Protein AF-A0A0D2MT48-F1 (afdb_monomer)

Nearest PDB structures (foldseek):
  4xzg-assembly1_A  TM=8.881E-01  e=8.110E-10  Homo sapiens
  5k5f-assembly1_A  TM=8.370E-01  e=7.921E-07  Homo sapiens
  2mzn-assembly1_A  TM=8.061E-01  e=7.921E-07  Homo sapiens
  3k2y-assembly1_A  TM=7.632E-01  e=2.225E-04  Lactiplantibacillus plantarum
  3rpf-assembly3_B  TM=3.392E-01  e=2.596E-01  Helicobacter pylori 26695

Secondary structure (DSSP, 8-state):
--PPEEEEEEEEEEB---TTT-TT-PPTT-EEEEEE-TT-SS-TT-EEEE-TTS-EEEE--HHHHHHHHHHHHTTS-EEEEEEPPTT-GGGGGG-SSS-EEEEEEEEESSHHHHHHHHHHHHHHTS--TT-SEEEETTEEEE-SGGGTTSBHHHHHHH-HHHHHHHHTSS---HHHHHHHHHHH--

InterPro domains:
  IPR014905 HIRAN domain [PF08797] (8-79)
  IPR014905 HIRAN domain [SM00910] (7-106)
  IPR046768 Exodeoxyribonuclease X-like, C-terminal [PF20600] (142-168)

pLDDT: mean 77.18, std 15.93, range [38.59, 97.5]

Organism: NCBI:txid145388

Structure (mmCIF, N/CA/C/O backbone):
data_AF-A0A0D2MT48-F1
#
_entry.id   AF-A0A0D2MT48-F1
#
loop_
_atom_site.group_PDB
_atom_site.id
_atom_site.type_symbol
_atom_site.label_atom_id
_atom_site.label_alt_id
_atom_site.label_comp_id
_atom_site.label_asym_id
_atom_site.label_entity_id
_atom_site.label_seq_id
_atom_site.pdbx_PDB_ins_code
_atom_site.Cartn_x
_atom_site.Cartn_y
_atom_site.Cartn_z
_atom_site.occupancy
_atom_site.B_iso_or_equiv
_atom_site.auth_seq_id
_atom_site.auth_comp_id
_atom_site.auth_asym_id
_atom_site.auth_atom_id
_atom_site.pdbx_PDB_model_num
ATOM 1 N N . MET A 1 1 ? -26.084 12.760 7.535 1.00 46.56 1 MET A N 1
ATOM 2 C CA . MET A 1 1 ? -25.067 12.242 6.599 1.00 46.56 1 MET A CA 1
ATOM 3 C C . MET A 1 1 ? -23.734 12.781 7.068 1.00 46.56 1 MET A C 1
ATOM 5 O O . MET A 1 1 ? -23.535 13.988 7.021 1.00 46.56 1 MET A O 1
ATOM 9 N N . THR A 1 2 ? -22.886 11.934 7.638 1.00 56.88 2 THR A N 1
ATOM 10 C CA . THR A 1 2 ? -21.539 12.341 8.045 1.00 56.88 2 THR A CA 1
ATOM 11 C C . THR A 1 2 ? -20.702 12.393 6.772 1.00 56.88 2 THR A C 1
ATOM 13 O O . THR A 1 2 ? -20.494 11.361 6.141 1.00 56.88 2 THR A O 1
ATOM 16 N N . HIS A 1 3 ? -20.315 13.587 6.325 1.00 73.38 3 HIS A N 1
ATOM 17 C CA . HIS A 1 3 ? -19.433 13.719 5.167 1.00 73.38 3 HIS A CA 1
ATOM 18 C C . HIS A 1 3 ? -18.032 13.240 5.559 1.00 73.38 3 HIS A C 1
ATOM 20 O O . HIS A 1 3 ? -17.533 13.615 6.621 1.00 73.38 3 HIS A O 1
ATOM 26 N N . ALA A 1 4 ? -17.409 12.410 4.722 1.00 83.56 4 ALA A N 1
ATOM 27 C CA . ALA A 1 4 ? -16.009 12.054 4.898 1.00 83.56 4 ALA A CA 1
ATOM 28 C C . ALA A 1 4 ? -15.146 13.307 4.679 1.00 83.56 4 ALA A C 1
ATOM 30 O O . ALA A 1 4 ? -15.263 13.987 3.658 1.00 83.56 4 ALA A O 1
ATOM 31 N N . LEU A 1 5 ? -14.317 13.634 5.665 1.00 91.94 5 LEU A N 1
ATOM 32 C CA . LEU A 1 5 ? -13.358 14.727 5.629 1.00 91.94 5 LEU A CA 1
ATOM 33 C C . LEU A 1 5 ? -12.059 14.231 5.013 1.00 91.94 5 LEU A C 1
ATOM 35 O O . LEU A 1 5 ? -11.630 13.111 5.278 1.00 91.94 5 LEU A O 1
ATOM 39 N N . TYR A 1 6 ? -11.424 15.078 4.212 1.00 94.19 6 TYR A N 1
ATOM 40 C CA . TYR A 1 6 ? -10.078 14.818 3.722 1.00 94.19 6 TYR A CA 1
ATOM 41 C C . TYR A 1 6 ? -9.079 14.934 4.877 1.00 94.19 6 TYR A C 1
ATOM 43 O O . TYR A 1 6 ? -8.995 15.983 5.517 1.00 94.19 6 TYR A O 1
ATOM 51 N N . LEU A 1 7 ? -8.340 13.856 5.136 1.00 94.25 7 LEU A N 1
ATOM 52 C CA . LEU A 1 7 ? -7.358 13.774 6.220 1.00 94.25 7 LEU A CA 1
ATOM 53 C C . LEU A 1 7 ? -5.938 14.034 5.707 1.00 94.25 7 LEU A C 1
ATOM 55 O O . LEU A 1 7 ? -5.123 14.646 6.399 1.00 94.25 7 LEU A O 1
ATOM 59 N N . GLY A 1 8 ? -5.648 13.617 4.474 1.00 93.06 8 GLY A N 1
ATOM 60 C CA . GLY A 1 8 ? -4.368 13.878 3.832 1.00 93.06 8 GLY A CA 1
ATOM 61 C C . GLY A 1 8 ? -4.102 12.987 2.626 1.00 93.06 8 GLY A C 1
ATOM 62 O O . GLY A 1 8 ? -4.999 12.331 2.101 1.00 93.06 8 GLY A O 1
ATOM 63 N N . ARG A 1 9 ? -2.848 12.989 2.174 1.00 90.94 9 ARG A N 1
ATOM 64 C CA . ARG A 1 9 ? -2.391 12.208 1.022 1.00 90.94 9 ARG A CA 1
ATOM 65 C C . ARG A 1 9 ? -0.990 11.667 1.238 1.00 90.94 9 ARG A C 1
ATOM 67 O O . ARG A 1 9 ? -0.204 12.279 1.963 1.00 90.94 9 ARG A O 1
ATOM 74 N N . PHE A 1 10 ? -0.668 10.585 0.546 1.00 86.69 10 PHE A N 1
ATOM 75 C CA . PHE A 1 10 ? 0.681 10.035 0.470 1.00 86.69 10 PHE A CA 1
ATOM 76 C C . PHE A 1 10 ? 0.916 9.359 -0.886 1.00 86.69 10 PHE A C 1
ATOM 78 O O . PHE A 1 10 ? -0.018 9.134 -1.656 1.00 86.69 10 PHE A O 1
ATOM 85 N N . LYS A 1 11 ? 2.182 9.084 -1.200 1.00 81.94 11 LYS A N 1
ATOM 86 C CA . LYS A 1 11 ? 2.589 8.436 -2.449 1.00 81.94 11 LYS A CA 1
ATOM 87 C C . LYS A 1 11 ? 2.745 6.938 -2.246 1.00 81.94 11 LYS A C 1
ATOM 89 O O . LYS A 1 11 ? 3.223 6.503 -1.204 1.00 81.94 11 LYS A O 1
ATOM 94 N N . ALA A 1 12 ? 2.370 6.170 -3.255 1.00 79.94 12 ALA A N 1
ATOM 95 C CA . ALA A 1 12 ? 2.573 4.731 -3.298 1.00 79.94 12 ALA A CA 1
ATOM 96 C C . ALA A 1 12 ? 2.899 4.289 -4.726 1.00 79.94 12 ALA A C 1
ATOM 98 O O . ALA A 1 12 ? 2.838 5.080 -5.667 1.00 79.94 12 ALA A O 1
ATOM 99 N N . CYS A 1 13 ? 3.204 3.010 -4.885 1.00 78.00 13 CYS A N 1
ATOM 100 C CA . CYS A 1 13 ? 3.397 2.379 -6.176 1.00 78.00 13 CYS A CA 1
ATOM 101 C C . CYS A 1 13 ? 2.442 1.190 -6.305 1.00 78.00 13 CYS A C 1
ATOM 103 O O . CYS A 1 13 ? 2.381 0.366 -5.398 1.00 78.00 13 CYS A O 1
ATOM 105 N N . ALA A 1 14 ? 1.712 1.074 -7.415 1.00 81.56 14 ALA A N 1
ATOM 106 C CA . ALA A 1 14 ? 1.074 -0.188 -7.764 1.00 81.56 14 ALA A CA 1
ATOM 107 C C . ALA A 1 14 ? 2.127 -1.146 -8.339 1.00 81.56 14 ALA A C 1
ATOM 109 O O . ALA A 1 14 ? 2.767 -0.838 -9.349 1.00 81.56 14 ALA A O 1
ATOM 110 N N . VAL A 1 15 ? 2.270 -2.307 -7.708 1.00 78.56 15 VAL A N 1
ATOM 111 C CA . VAL A 1 15 ? 3.222 -3.365 -8.061 1.00 78.56 15 VAL A CA 1
ATOM 112 C C . VAL A 1 15 ? 2.520 -4.533 -8.759 1.00 78.56 15 VAL A C 1
ATOM 114 O O . VAL A 1 15 ? 1.290 -4.601 -8.834 1.00 78.56 15 VAL A O 1
ATOM 117 N N . GLY A 1 16 ? 3.308 -5.469 -9.298 1.00 72.94 16 GLY A N 1
ATOM 118 C CA . GLY A 1 16 ? 2.785 -6.637 -10.018 1.00 72.94 16 GLY A CA 1
ATOM 119 C C . GLY A 1 16 ? 2.254 -6.315 -11.420 1.00 72.94 16 GLY A C 1
ATOM 120 O O . GLY A 1 16 ? 1.549 -7.130 -12.016 1.00 72.94 16 GLY A O 1
ATOM 121 N N . CYS A 1 17 ? 2.603 -5.144 -11.961 1.00 66.69 17 CYS A N 1
ATOM 122 C CA . CYS A 1 17 ? 2.211 -4.696 -13.292 1.00 66.69 17 CYS A CA 1
ATOM 123 C C . CYS A 1 17 ? 3.098 -5.381 -14.356 1.00 66.69 17 CYS A C 1
ATOM 125 O O . CYS A 1 17 ? 4.291 -5.092 -14.445 1.00 66.69 17 CYS A O 1
ATOM 127 N N . LYS A 1 18 ? 2.559 -6.286 -15.186 1.00 52.66 18 LYS A N 1
ATOM 128 C CA . LYS A 1 18 ? 3.295 -6.851 -16.340 1.00 52.66 18 LYS A CA 1
ATOM 129 C C . LYS A 1 18 ? 3.100 -5.964 -17.578 1.00 52.66 18 LYS A C 1
ATOM 131 O O . LYS A 1 18 ? 1.976 -5.817 -18.051 1.00 52.66 18 LYS A O 1
ATOM 136 N N . TYR A 1 19 ? 4.197 -5.401 -18.097 1.00 44.72 19 TYR A N 1
ATOM 137 C CA . TYR A 1 19 ? 4.215 -4.351 -19.134 1.00 44.72 19 TYR A CA 1
ATOM 138 C C . TYR A 1 19 ? 3.534 -4.737 -20.462 1.00 44.72 19 TYR A C 1
ATOM 140 O O . TYR A 1 19 ? 2.934 -3.883 -21.108 1.00 44.72 19 TYR A O 1
ATOM 148 N N . ASP A 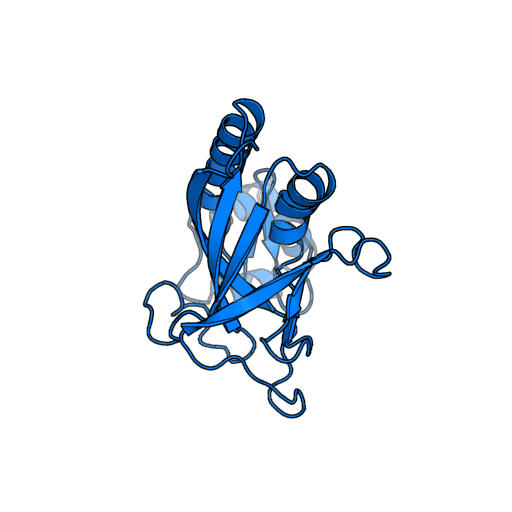1 20 ? 3.551 -6.017 -20.843 1.00 38.59 20 ASP A N 1
ATOM 149 C CA . ASP A 1 20 ? 3.211 -6.413 -22.219 1.00 38.59 20 ASP A CA 1
ATOM 150 C C . ASP A 1 20 ? 1.814 -7.032 -22.382 1.00 38.59 20 ASP A C 1
ATOM 152 O O . ASP A 1 20 ? 1.468 -7.512 -23.461 1.00 38.59 20 ASP A O 1
ATOM 156 N N . SER A 1 21 ? 0.998 -7.107 -21.322 1.00 40.16 21 SER A N 1
ATOM 157 C CA . SER A 1 21 ? -0.253 -7.889 -21.389 1.00 40.16 21 SER A CA 1
ATOM 158 C C . SER A 1 21 ? -1.404 -7.393 -20.520 1.00 40.16 21 SER A C 1
ATOM 160 O O . SER A 1 21 ? -2.377 -8.127 -20.373 1.00 40.16 21 SER A O 1
ATOM 162 N N . ILE A 1 22 ? -1.333 -6.188 -19.946 1.00 43.41 22 ILE A N 1
ATOM 163 C CA . ILE A 1 22 ? -2.472 -5.607 -19.223 1.00 43.41 22 ILE A CA 1
ATOM 164 C C . ILE A 1 22 ? -3.163 -4.584 -20.137 1.00 43.41 22 ILE A C 1
ATOM 166 O O . ILE A 1 22 ? -2.637 -3.484 -20.332 1.00 43.41 22 ILE A O 1
ATOM 170 N N . PRO A 1 23 ? -4.336 -4.904 -20.713 1.00 41.00 23 PRO A N 1
ATOM 171 C CA . PRO A 1 23 ? -5.225 -3.887 -21.256 1.00 41.00 23 PRO A CA 1
ATOM 172 C C . PRO A 1 23 ? -5.535 -2.852 -20.167 1.00 41.00 23 PRO A C 1
ATOM 174 O O . PRO A 1 23 ? -5.906 -3.218 -19.056 1.00 41.00 23 PRO A O 1
ATOM 177 N N . GLY A 1 24 ? -5.385 -1.561 -20.474 1.00 50.19 24 GLY A N 1
ATOM 178 C CA . GLY A 1 24 ? -5.869 -0.498 -19.587 1.00 50.19 24 GLY A CA 1
ATOM 179 C C . GLY A 1 24 ? -4.856 0.079 -18.594 1.00 50.19 24 GLY A C 1
ATOM 180 O O . GLY A 1 24 ? -5.248 0.442 -17.484 1.00 50.19 24 GLY A O 1
ATOM 181 N N . ALA A 1 25 ? -3.584 0.217 -18.993 1.00 59.53 25 ALA A N 1
ATOM 182 C CA . ALA A 1 25 ? -2.601 1.027 -18.269 1.00 59.53 25 ALA A CA 1
ATOM 183 C C . ALA A 1 25 ? -3.201 2.380 -17.840 1.00 59.53 25 ALA A C 1
ATOM 185 O O . ALA A 1 25 ? -3.839 3.071 -18.641 1.00 59.53 25 ALA A O 1
ATOM 186 N N . LEU A 1 26 ? -2.997 2.766 -16.576 1.00 64.94 26 LEU A N 1
ATOM 187 C CA . LEU A 1 26 ? -3.446 4.071 -16.102 1.00 64.94 26 LEU A CA 1
ATOM 188 C C . LEU A 1 26 ? -2.638 5.171 -16.788 1.00 64.94 26 LEU A C 1
ATOM 190 O O . LEU A 1 26 ? -1.423 5.280 -16.612 1.00 64.94 26 LEU A O 1
ATOM 194 N N . ALA A 1 27 ? -3.335 6.008 -17.552 1.00 68.56 27 ALA A N 1
ATOM 195 C CA . ALA A 1 27 ? -2.769 7.256 -18.034 1.00 68.56 27 ALA A CA 1
ATOM 196 C C . ALA A 1 27 ? -2.356 8.136 -16.836 1.00 68.56 27 ALA A C 1
ATOM 198 O O . ALA A 1 27 ? -3.009 8.077 -15.789 1.00 68.56 27 ALA A O 1
ATOM 199 N N . PRO A 1 28 ? -1.314 8.976 -16.965 1.00 67.94 28 PRO A N 1
ATOM 200 C CA . PRO A 1 28 ? -0.959 9.932 -15.922 1.00 67.94 28 PRO A CA 1
ATOM 201 C C . PRO A 1 28 ? -2.177 10.748 -15.481 1.00 67.94 28 PRO A C 1
ATOM 203 O O . PRO A 1 28 ? -2.967 11.194 -16.314 1.00 67.94 28 PRO A O 1
ATOM 206 N N . SER A 1 29 ? -2.331 10.921 -14.169 1.00 74.88 29 SER A N 1
ATOM 207 C CA . SER A 1 29 ? -3.448 11.630 -13.532 1.00 74.88 29 SER A CA 1
ATOM 208 C C . SER A 1 29 ? -4.829 10.997 -13.718 1.00 74.88 29 SER A C 1
ATOM 210 O O . SER A 1 29 ? -5.825 11.595 -13.314 1.00 74.88 29 SER A O 1
ATOM 212 N N . ALA A 1 30 ? -4.928 9.796 -14.292 1.00 83.12 30 ALA A N 1
ATOM 213 C CA . ALA A 1 30 ? -6.188 9.071 -14.309 1.00 83.12 30 ALA A CA 1
ATOM 214 C C . ALA A 1 30 ? -6.514 8.536 -12.908 1.00 83.12 30 ALA A C 1
ATOM 216 O O . ALA A 1 30 ? -5.655 7.960 -12.235 1.00 83.12 30 ALA A O 1
ATOM 217 N N . ASP A 1 31 ? -7.767 8.712 -12.486 1.00 89.25 31 ASP A N 1
ATOM 218 C CA . ASP A 1 31 ? -8.246 8.130 -11.232 1.00 89.25 31 ASP A CA 1
ATOM 219 C C . ASP A 1 31 ? -8.203 6.598 -11.292 1.00 89.25 31 ASP A C 1
ATOM 221 O O . ASP A 1 31 ? -8.504 5.985 -12.323 1.00 89.25 31 ASP A O 1
ATOM 225 N N . ALA A 1 32 ? -7.882 6.004 -10.150 1.00 89.81 32 ALA A N 1
ATOM 226 C CA . ALA A 1 32 ? -7.877 4.579 -9.890 1.00 89.81 32 ALA A CA 1
ATOM 227 C C . ALA A 1 32 ? -8.781 4.259 -8.695 1.00 89.81 32 ALA A C 1
ATOM 229 O O . ALA A 1 32 ? -8.931 5.047 -7.757 1.00 89.81 32 ALA A O 1
ATOM 230 N N . THR A 1 33 ? -9.359 3.064 -8.712 1.00 92.19 33 THR A N 1
ATOM 231 C CA . THR A 1 33 ? -10.126 2.527 -7.586 1.00 92.19 33 THR A CA 1
ATOM 232 C C . THR A 1 33 ? -9.273 1.524 -6.822 1.00 92.19 33 THR A C 1
ATOM 234 O O . THR A 1 33 ? -8.620 0.678 -7.429 1.00 92.19 33 THR A O 1
ATOM 237 N N . LEU A 1 34 ? -9.281 1.619 -5.492 1.00 95.25 34 LEU A N 1
ATOM 238 C CA . LEU A 1 34 ? -8.638 0.657 -4.600 1.00 95.25 34 LEU A CA 1
ATOM 239 C C . LEU A 1 34 ? -9.693 -0.329 -4.096 1.00 95.25 34 LEU A C 1
ATOM 241 O O . LEU A 1 34 ? -10.697 0.082 -3.517 1.00 95.25 34 LEU A O 1
ATOM 245 N N . VAL A 1 35 ? -9.478 -1.620 -4.339 1.00 95.56 35 VAL A N 1
ATOM 246 C CA . VAL A 1 35 ? -10.454 -2.682 -4.072 1.00 95.56 35 VAL A CA 1
ATOM 247 C C . VAL A 1 35 ? -9.845 -3.711 -3.130 1.00 95.56 35 VAL A C 1
ATOM 249 O O . VAL A 1 35 ? -8.776 -4.253 -3.396 1.00 95.56 35 VAL A O 1
ATOM 252 N N . ARG A 1 36 ? -10.527 -3.997 -2.021 1.00 97.50 36 ARG A N 1
ATOM 253 C CA . ARG A 1 36 ? -10.123 -5.058 -1.091 1.00 97.50 36 ARG A CA 1
ATOM 254 C C . ARG A 1 36 ? -10.372 -6.436 -1.703 1.00 97.50 36 ARG A C 1
ATOM 256 O O . ARG A 1 36 ? -11.477 -6.712 -2.163 1.00 97.50 36 ARG A O 1
ATOM 263 N N . GLU A 1 37 ? -9.371 -7.313 -1.646 1.00 97.00 37 GLU A N 1
ATOM 264 C CA . GLU A 1 37 ? -9.479 -8.735 -2.001 1.00 97.00 37 GLU A CA 1
ATOM 265 C C . GLU A 1 37 ? -9.169 -9.623 -0.769 1.00 97.00 37 GLU A C 1
ATOM 267 O O . GLU A 1 37 ? -8.136 -10.285 -0.733 1.00 97.00 37 GLU A O 1
ATOM 272 N N . PRO A 1 38 ? -10.034 -9.682 0.266 1.00 96.81 38 PRO A N 1
ATOM 273 C CA . PRO A 1 38 ? -9.743 -10.429 1.500 1.00 96.81 38 PRO A CA 1
ATOM 274 C C . PRO A 1 38 ? -9.648 -11.952 1.317 1.00 96.81 38 PRO A C 1
ATOM 276 O O . PRO A 1 38 ? -9.091 -12.647 2.160 1.00 96.81 38 PRO A O 1
ATOM 279 N N . ALA A 1 39 ? -10.192 -12.475 0.216 1.00 95.44 39 ALA A N 1
ATOM 280 C CA . ALA A 1 39 ? -10.113 -13.886 -0.159 1.00 95.44 39 ALA A CA 1
ATOM 281 C C . ALA A 1 39 ? -8.922 -14.200 -1.085 1.00 95.44 39 ALA A C 1
ATOM 283 O O . ALA A 1 39 ? -8.867 -15.289 -1.659 1.00 95.44 39 ALA A O 1
ATOM 284 N N . ASN A 1 40 ? -8.001 -13.251 -1.288 1.00 91.19 40 ASN A N 1
ATOM 285 C CA . ASN A 1 40 ? -6.809 -13.480 -2.090 1.00 91.19 40 ASN A CA 1
ATOM 286 C C . ASN A 1 40 ? -5.923 -14.548 -1.406 1.00 91.19 40 ASN A C 1
ATOM 288 O O . ASN A 1 40 ? -5.604 -14.405 -0.224 1.00 91.19 40 ASN A O 1
ATOM 292 N N . PRO A 1 41 ? -5.546 -15.629 -2.116 1.00 86.56 41 PRO A N 1
ATOM 293 C CA . PRO A 1 41 ? -4.835 -16.758 -1.516 1.00 86.56 41 PRO A CA 1
ATOM 294 C C . PRO A 1 41 ? -3.401 -16.423 -1.085 1.00 86.56 41 PRO A C 1
ATOM 296 O O . PRO A 1 41 ? -2.869 -17.098 -0.206 1.00 86.56 41 PRO A O 1
ATOM 299 N N . ASP A 1 42 ? -2.785 -15.402 -1.686 1.00 85.50 42 ASP A N 1
ATOM 300 C CA . ASP A 1 42 ? -1.398 -15.013 -1.422 1.00 85.50 42 ASP A CA 1
ATOM 301 C C . ASP A 1 42 ? -1.289 -13.971 -0.300 1.00 85.50 42 ASP A C 1
ATOM 303 O O . ASP A 1 42 ? -0.245 -13.863 0.349 1.00 85.50 42 ASP A O 1
ATOM 307 N N . ASP A 1 43 ? -2.333 -13.164 -0.096 1.00 88.94 43 ASP A N 1
ATOM 308 C CA . ASP A 1 43 ? -2.376 -12.117 0.925 1.00 88.94 43 ASP A CA 1
ATOM 309 C C . ASP A 1 43 ? -3.816 -11.688 1.264 1.00 88.94 43 ASP A C 1
ATOM 311 O O . ASP A 1 43 ? -4.471 -10.991 0.493 1.00 88.94 43 ASP A O 1
ATOM 315 N N . GLN A 1 44 ? -4.290 -12.007 2.471 1.00 94.06 44 GLN A N 1
ATOM 316 C CA . GLN A 1 44 ? -5.609 -11.577 2.972 1.00 94.06 44 GLN A CA 1
ATOM 317 C C . GLN A 1 44 ? -5.770 -10.042 3.066 1.00 94.06 44 GLN A C 1
ATOM 319 O O . GLN A 1 44 ? -6.885 -9.509 3.092 1.00 94.06 44 GLN A O 1
ATOM 324 N N . ASN A 1 45 ? -4.662 -9.301 3.106 1.00 95.50 45 ASN A N 1
ATOM 325 C CA . ASN A 1 45 ? -4.667 -7.844 3.131 1.00 95.50 45 ASN A CA 1
ATOM 326 C C . ASN A 1 45 ? -4.615 -7.228 1.729 1.00 95.50 45 ASN A C 1
ATOM 328 O O . ASN A 1 45 ? -4.637 -6.007 1.621 1.00 95.50 45 ASN A O 1
ATOM 332 N N . ALA A 1 46 ? -4.635 -8.028 0.657 1.00 95.31 46 ALA A N 1
ATOM 333 C CA . ALA A 1 46 ? -4.487 -7.538 -0.709 1.00 95.31 46 ALA A CA 1
ATOM 334 C C . ALA A 1 46 ? -5.444 -6.379 -1.047 1.00 95.31 46 ALA A C 1
ATOM 336 O O . ALA A 1 46 ? -6.666 -6.451 -0.861 1.00 95.31 46 ALA A O 1
ATOM 337 N N . VAL A 1 47 ? -4.873 -5.299 -1.584 1.00 96.50 47 VAL A N 1
ATOM 338 C CA . VAL A 1 47 ? -5.612 -4.156 -2.131 1.00 96.50 47 VAL A CA 1
ATOM 339 C C . VAL A 1 47 ? -5.278 -4.051 -3.614 1.00 96.50 47 VAL A C 1
ATOM 341 O O . VAL A 1 47 ? -4.175 -3.652 -3.986 1.00 96.50 47 VAL A O 1
ATOM 344 N N . ALA A 1 48 ? -6.223 -4.436 -4.464 1.00 93.38 48 ALA A N 1
ATOM 345 C CA . ALA A 1 48 ? -6.102 -4.340 -5.908 1.00 93.38 48 ALA A CA 1
ATOM 346 C C . ALA A 1 48 ? -6.295 -2.892 -6.375 1.00 93.38 48 ALA A C 1
ATOM 348 O O . ALA A 1 48 ? -7.121 -2.148 -5.844 1.00 93.38 48 ALA A O 1
ATOM 349 N N . VAL A 1 49 ? -5.549 -2.504 -7.405 1.00 91.38 49 VAL A N 1
ATOM 350 C CA . VAL A 1 49 ? -5.656 -1.199 -8.061 1.00 91.38 49 VAL A CA 1
ATOM 351 C C . VAL A 1 49 ? -6.352 -1.403 -9.399 1.00 91.38 49 VAL A C 1
ATOM 353 O O . VAL A 1 49 ? -5.876 -2.165 -10.241 1.00 91.38 49 VAL A O 1
ATOM 356 N N . HIS A 1 50 ? -7.490 -0.746 -9.593 1.00 90.19 50 HIS A N 1
ATOM 357 C CA . HIS A 1 50 ? -8.309 -0.855 -10.797 1.00 90.19 50 HIS A CA 1
ATOM 358 C C . HIS A 1 50 ? -8.348 0.478 -11.544 1.00 90.19 50 HIS A C 1
ATOM 360 O O . HIS A 1 50 ? -8.406 1.546 -10.931 1.00 90.19 50 HIS A O 1
ATOM 366 N N . ASN A 1 51 ? -8.343 0.427 -12.874 1.00 86.12 51 ASN A N 1
ATOM 367 C CA . ASN A 1 51 ? -8.571 1.603 -13.709 1.00 86.12 51 ASN A CA 1
ATOM 368 C C . ASN A 1 51 ? -10.072 1.981 -13.746 1.00 86.12 51 ASN A C 1
ATOM 370 O O . ASN A 1 51 ? -10.927 1.293 -13.185 1.00 86.12 51 ASN A O 1
ATOM 374 N N . LYS A 1 52 ? -10.419 3.063 -14.456 1.00 84.56 52 LYS A N 1
ATOM 375 C CA . LYS A 1 52 ? -11.817 3.517 -14.618 1.00 84.56 52 LYS A CA 1
ATOM 376 C C . LYS A 1 52 ? -12.730 2.540 -15.369 1.00 84.56 52 LYS A C 1
ATOM 378 O O . LYS A 1 52 ? -13.945 2.668 -15.269 1.00 84.56 52 LYS A O 1
ATOM 383 N N . LEU A 1 53 ? -12.164 1.611 -16.138 1.00 83.06 53 LEU A N 1
ATOM 384 C CA . LEU A 1 53 ? -12.906 0.571 -16.855 1.00 83.06 53 LEU A CA 1
ATOM 385 C C . LEU A 1 53 ? -13.183 -0.654 -15.968 1.00 83.06 53 LEU A C 1
ATOM 387 O O . LEU A 1 53 ? -13.949 -1.528 -16.361 1.00 83.06 53 LEU A O 1
ATOM 391 N N . GLY A 1 54 ? -12.608 -0.695 -14.761 1.00 84.25 54 GLY A N 1
ATOM 392 C CA . GLY A 1 54 ? -12.726 -1.807 -13.825 1.00 84.25 54 GLY A CA 1
ATOM 393 C C . GLY A 1 54 ? -11.645 -2.873 -13.992 1.00 84.25 54 GLY A C 1
ATOM 394 O O . GLY A 1 54 ? -11.638 -3.824 -13.210 1.00 84.25 54 GLY A O 1
ATOM 395 N N . ASP A 1 55 ? -10.714 -2.715 -14.939 1.00 85.94 55 ASP A N 1
ATOM 396 C CA . ASP A 1 55 ? -9.606 -3.654 -15.111 1.00 85.94 55 ASP A CA 1
ATOM 397 C C . ASP A 1 55 ? -8.582 -3.476 -13.992 1.00 85.94 55 ASP A C 1
ATOM 399 O O . ASP A 1 55 ? -8.176 -2.353 -13.667 1.00 85.94 55 ASP A O 1
ATOM 403 N N . ARG A 1 56 ? -8.121 -4.596 -13.430 1.00 89.06 56 ARG A N 1
ATOM 404 C CA . ARG A 1 56 ? -7.039 -4.602 -12.448 1.00 89.06 56 ARG A CA 1
ATOM 405 C C . ARG A 1 56 ? -5.707 -4.341 -13.140 1.00 89.06 56 ARG A C 1
ATOM 407 O O . ARG A 1 56 ? -5.295 -5.099 -14.015 1.00 89.06 56 ARG A O 1
ATOM 414 N N . VAL A 1 57 ? -5.012 -3.305 -12.690 1.00 82.88 57 VAL A N 1
ATOM 415 C CA . VAL A 1 57 ? -3.710 -2.893 -13.229 1.00 82.88 57 VAL A CA 1
ATOM 416 C C . VAL A 1 57 ? -2.530 -3.346 -12.372 1.00 82.88 57 VAL A C 1
ATOM 418 O O . VAL A 1 57 ? -1.413 -3.402 -12.869 1.00 82.88 57 VAL A O 1
ATOM 421 N N . GLY A 1 58 ? -2.778 -3.685 -11.106 1.00 86.31 58 GLY A N 1
ATOM 422 C CA . GLY A 1 58 ? -1.763 -4.091 -10.141 1.00 86.31 58 GLY A CA 1
ATOM 423 C C . GLY A 1 58 ? -2.335 -4.185 -8.729 1.00 86.31 58 GLY A C 1
ATOM 424 O O . GLY A 1 58 ? -3.555 -4.202 -8.541 1.00 86.31 58 GLY A O 1
ATOM 425 N N . TYR A 1 59 ? -1.445 -4.216 -7.746 1.00 88.88 59 TYR A N 1
ATOM 426 C CA . TYR A 1 59 ? -1.764 -4.259 -6.319 1.00 88.88 59 TYR A CA 1
ATOM 427 C C . TYR A 1 59 ? -0.984 -3.187 -5.565 1.00 88.88 59 TYR A C 1
ATOM 429 O O . TYR A 1 59 ? 0.090 -2.783 -6.005 1.00 88.88 59 TYR A O 1
ATOM 437 N N . LEU A 1 60 ? -1.491 -2.735 -4.419 1.00 88.94 60 LEU A N 1
ATOM 438 C CA . LEU A 1 60 ? -0.631 -2.042 -3.461 1.00 88.94 60 LEU A CA 1
ATOM 439 C C . LEU A 1 60 ? 0.440 -3.014 -2.931 1.00 88.94 60 LEU A C 1
ATOM 441 O O . LEU A 1 60 ? 0.173 -4.217 -2.864 1.00 88.94 60 LEU A O 1
ATOM 445 N N . PRO A 1 61 ? 1.628 -2.523 -2.532 1.00 84.38 61 PRO A N 1
ATOM 446 C CA . PRO A 1 61 ? 2.648 -3.357 -1.909 1.00 84.38 61 PRO A CA 1
ATOM 447 C C . PRO A 1 61 ? 2.073 -4.018 -0.659 1.00 84.38 61 PRO A C 1
ATOM 449 O O . PRO A 1 61 ? 1.282 -3.395 0.055 1.00 84.38 61 PRO A O 1
ATOM 452 N N . ARG A 1 62 ? 2.462 -5.267 -0.396 1.00 84.12 62 ARG A N 1
ATOM 453 C CA . ARG A 1 62 ? 1.899 -6.102 0.676 1.00 84.12 62 ARG A CA 1
ATOM 454 C C . ARG A 1 62 ? 1.922 -5.402 2.036 1.00 84.12 62 ARG A C 1
ATOM 456 O O . ARG A 1 62 ? 0.957 -5.473 2.788 1.00 84.12 62 ARG A O 1
ATOM 463 N N . GLU A 1 63 ? 2.993 -4.688 2.344 1.00 81.06 63 GLU A N 1
ATOM 464 C CA . GLU A 1 63 ? 3.192 -4.008 3.623 1.00 81.06 63 GLU A CA 1
ATOM 465 C C . GLU A 1 63 ? 2.262 -2.800 3.757 1.00 81.06 63 GLU A C 1
ATOM 467 O O . GLU A 1 63 ? 1.613 -2.618 4.787 1.00 81.06 63 GLU A O 1
ATOM 472 N N . LEU A 1 64 ? 2.119 -2.012 2.687 1.00 86.50 64 LEU A N 1
ATOM 473 C CA . LEU A 1 64 ? 1.147 -0.922 2.651 1.00 86.50 64 LEU A CA 1
ATOM 474 C C . LEU A 1 64 ? -0.287 -1.462 2.725 1.00 86.50 64 LEU A C 1
ATOM 476 O O . LEU A 1 64 ? -1.137 -0.894 3.410 1.00 86.50 64 LEU A O 1
ATOM 480 N N . ALA A 1 65 ? -0.553 -2.570 2.036 1.00 91.94 65 ALA A N 1
ATOM 481 C CA . ALA A 1 65 ? -1.836 -3.248 2.062 1.00 91.94 65 ALA A CA 1
ATOM 482 C C . ALA A 1 65 ? -2.165 -3.736 3.484 1.00 91.94 65 ALA A C 1
ATOM 484 O O . ALA A 1 65 ? -3.273 -3.506 3.953 1.00 91.94 65 ALA A O 1
ATOM 485 N N . ALA A 1 66 ? -1.194 -4.288 4.219 1.00 89.94 66 ALA A N 1
ATOM 486 C CA . ALA A 1 66 ? -1.352 -4.699 5.614 1.00 89.94 66 ALA A CA 1
ATOM 487 C C . ALA A 1 66 ? -1.691 -3.539 6.567 1.00 89.94 66 ALA A C 1
ATOM 489 O O . ALA A 1 66 ? -2.444 -3.738 7.520 1.00 89.94 66 ALA A O 1
ATOM 490 N N . LEU A 1 67 ? -1.185 -2.329 6.302 1.00 90.56 67 LEU A N 1
ATOM 491 C CA . LEU A 1 67 ? -1.534 -1.127 7.070 1.00 90.56 67 LEU A CA 1
ATOM 492 C C . LEU A 1 67 ? -2.943 -0.609 6.734 1.00 90.56 67 LEU A C 1
ATOM 494 O O . LEU A 1 67 ? -3.693 -0.212 7.625 1.00 90.56 67 LEU A O 1
ATOM 498 N N . LEU A 1 68 ? -3.310 -0.596 5.449 1.00 94.81 68 LEU A N 1
ATOM 499 C CA . LEU A 1 68 ? -4.565 -0.001 4.981 1.00 94.81 68 LEU A CA 1
ATOM 500 C C . LEU A 1 68 ? -5.769 -0.934 5.098 1.00 94.81 68 LEU A C 1
ATOM 502 O O . LEU A 1 68 ? -6.861 -0.467 5.419 1.00 94.81 68 LEU A O 1
ATOM 506 N N . ALA A 1 69 ? -5.596 -2.226 4.826 1.00 96.75 69 ALA A N 1
ATOM 507 C CA . ALA A 1 69 ? -6.686 -3.189 4.720 1.00 96.75 69 ALA A CA 1
ATOM 508 C C . ALA A 1 69 ? -7.601 -3.207 5.952 1.00 96.75 69 ALA A C 1
ATOM 510 O O . ALA A 1 69 ? -8.805 -3.027 5.766 1.00 96.75 69 ALA A O 1
ATOM 511 N N . PRO A 1 70 ? -7.088 -3.298 7.197 1.00 96.31 70 PRO A N 1
ATOM 512 C CA . PRO A 1 70 ? -7.945 -3.266 8.378 1.00 96.31 70 PRO A CA 1
ATOM 513 C C . PRO A 1 70 ? -8.740 -1.961 8.492 1.00 96.31 70 PRO A C 1
ATOM 515 O O . PRO A 1 70 ? -9.910 -1.981 8.859 1.00 96.31 70 PRO A O 1
ATOM 518 N N . LEU A 1 71 ? -8.125 -0.825 8.144 1.00 96.00 71 LEU A N 1
ATOM 519 C CA . LEU A 1 71 ? -8.747 0.500 8.231 1.00 96.00 71 LEU A CA 1
ATOM 520 C C . LEU A 1 71 ? -9.829 0.705 7.161 1.00 96.00 71 LEU A C 1
ATOM 522 O O . LEU A 1 71 ? -10.811 1.408 7.411 1.00 96.00 71 LEU A O 1
ATOM 526 N N . MET A 1 72 ? -9.651 0.091 5.988 1.00 96.06 72 MET A N 1
ATOM 527 C CA . MET A 1 72 ? -10.650 0.042 4.921 1.00 96.06 72 MET A CA 1
ATOM 528 C C . MET A 1 72 ? -11.812 -0.885 5.295 1.00 96.06 72 MET A C 1
ATOM 530 O O . MET A 1 72 ? -12.970 -0.505 5.137 1.00 96.06 72 MET A O 1
ATOM 534 N N . ASP A 1 73 ? -11.512 -2.073 5.827 1.00 96.50 73 ASP A N 1
ATOM 535 C CA . ASP A 1 73 ? -12.505 -3.100 6.161 1.00 96.50 73 ASP A CA 1
ATOM 536 C C . ASP A 1 73 ? -13.443 -2.649 7.291 1.00 96.50 73 ASP A C 1
ATOM 538 O O . ASP A 1 73 ? -14.639 -2.939 7.265 1.00 96.50 73 ASP A O 1
ATOM 542 N N . THR A 1 74 ? -12.935 -1.882 8.262 1.00 94.31 74 THR A N 1
ATOM 543 C CA . THR A 1 74 ? -13.759 -1.288 9.327 1.00 94.31 74 THR A CA 1
ATOM 544 C C . THR A 1 74 ? -14.509 -0.030 8.886 1.00 94.31 74 THR A C 1
ATOM 546 O O . THR A 1 74 ? -15.313 0.499 9.656 1.00 94.31 74 THR A O 1
ATOM 549 N N . GLY A 1 75 ? -14.234 0.494 7.686 1.00 93.19 75 GLY A N 1
ATOM 550 C CA . GLY A 1 75 ? -14.734 1.793 7.230 1.00 93.19 75 GLY A CA 1
ATOM 551 C C . GLY A 1 75 ? -14.181 2.978 8.031 1.00 93.19 75 GLY A C 1
ATOM 552 O O . GLY A 1 75 ? -14.764 4.062 8.002 1.00 93.19 75 GLY A O 1
ATOM 553 N N . THR A 1 76 ? -13.079 2.783 8.767 1.00 94.69 76 THR A N 1
ATOM 554 C CA . THR A 1 76 ? -12.414 3.856 9.522 1.00 94.69 76 THR A CA 1
ATOM 555 C C . THR A 1 76 ? -11.805 4.871 8.564 1.00 94.69 76 THR A C 1
ATOM 557 O O . THR A 1 76 ? -11.940 6.076 8.781 1.00 94.69 76 THR A O 1
ATOM 560 N N . LEU A 1 77 ? -11.168 4.386 7.495 1.00 95.44 77 LEU A N 1
ATOM 561 C CA . LEU A 1 77 ? -10.616 5.205 6.425 1.00 95.44 77 LEU A CA 1
ATOM 562 C C . LEU A 1 77 ? -11.233 4.831 5.079 1.00 95.44 77 LEU A C 1
ATOM 564 O O . LEU A 1 77 ? -11.421 3.660 4.757 1.00 95.44 77 LEU A O 1
ATOM 568 N N . PHE A 1 78 ? -11.465 5.850 4.259 1.00 94.12 78 PHE A N 1
ATOM 569 C CA . PHE A 1 78 ? -11.777 5.709 2.843 1.00 94.12 78 PHE A CA 1
ATOM 570 C C . PHE A 1 78 ? -10.586 6.215 2.043 1.00 94.12 78 PHE A C 1
ATOM 572 O O . PHE A 1 78 ? -10.047 7.281 2.342 1.00 94.12 78 PHE A O 1
ATOM 579 N N . VAL A 1 79 ? -10.179 5.466 1.024 1.00 94.56 79 VAL A N 1
ATOM 580 C CA . VAL A 1 79 ? -9.013 5.808 0.208 1.00 94.56 79 VAL A CA 1
ATOM 581 C C . VAL A 1 79 ? -9.371 5.849 -1.268 1.00 94.56 79 VAL A C 1
ATOM 583 O O . VAL A 1 79 ? -10.125 5.014 -1.764 1.00 94.56 79 VAL A O 1
ATOM 586 N N . THR A 1 80 ? -8.818 6.826 -1.978 1.00 93.19 80 THR A N 1
ATOM 587 C CA . THR A 1 80 ? -8.860 6.901 -3.443 1.00 93.19 80 THR A CA 1
ATOM 588 C C . THR A 1 80 ? -7.446 7.032 -3.977 1.00 93.19 80 THR A C 1
ATOM 590 O O . THR A 1 80 ? -6.549 7.465 -3.254 1.00 93.19 80 THR A O 1
ATOM 593 N N . ALA A 1 81 ? -7.232 6.658 -5.236 1.00 92.44 81 ALA A N 1
ATOM 594 C CA . ALA A 1 81 ? -5.930 6.777 -5.871 1.00 92.44 81 ALA A CA 1
ATOM 595 C C . ALA A 1 81 ? -6.042 7.492 -7.218 1.00 92.44 81 ALA A C 1
ATOM 597 O O . ALA A 1 81 ? -7.065 7.418 -7.894 1.00 92.44 81 ALA A O 1
ATOM 598 N N . ALA A 1 82 ? -4.974 8.163 -7.624 1.00 89.31 82 ALA A N 1
ATOM 599 C CA . ALA A 1 82 ? -4.788 8.644 -8.986 1.00 89.31 82 ALA A CA 1
ATOM 600 C C . ALA A 1 82 ? -3.367 8.324 -9.436 1.00 89.31 82 ALA A C 1
ATOM 602 O O . ALA A 1 82 ? -2.439 8.373 -8.629 1.00 89.31 82 ALA A O 1
ATOM 603 N N . ALA A 1 83 ? -3.176 8.005 -10.713 1.00 84.75 83 ALA A N 1
ATOM 604 C CA . ALA A 1 83 ? -1.838 7.779 -11.238 1.00 84.75 83 ALA A CA 1
ATOM 605 C C . ALA A 1 83 ? -1.004 9.065 -11.160 1.00 84.75 83 ALA A C 1
ATOM 607 O O . ALA A 1 83 ? -1.405 10.116 -11.662 1.00 84.75 83 ALA A O 1
ATOM 608 N N . ALA A 1 84 ? 0.172 8.985 -10.551 1.00 75.69 84 ALA A N 1
ATOM 609 C CA . ALA A 1 84 ? 1.109 10.093 -10.490 1.00 75.69 84 ALA A CA 1
ATOM 610 C C . ALA A 1 84 ? 2.012 10.118 -11.745 1.00 75.69 84 ALA A C 1
ATOM 612 O O . ALA A 1 84 ? 2.251 9.075 -12.362 1.00 75.69 84 ALA A O 1
ATOM 613 N N . PRO A 1 85 ? 2.521 11.292 -12.163 1.00 68.19 85 PRO A N 1
ATOM 614 C CA . PRO A 1 85 ? 3.469 11.379 -13.272 1.00 68.19 85 PRO A CA 1
ATOM 615 C C . PRO A 1 85 ? 4.754 10.594 -12.976 1.00 68.19 85 PRO A C 1
ATOM 617 O O . PRO A 1 85 ? 5.315 10.738 -11.897 1.00 68.19 85 PRO A O 1
ATOM 620 N N . LYS A 1 86 ? 5.278 9.843 -13.955 1.00 58.88 86 LYS A N 1
ATOM 621 C CA . LYS A 1 86 ? 6.579 9.146 -13.833 1.00 58.88 86 LYS A CA 1
ATOM 622 C C . LYS A 1 86 ? 7.782 10.09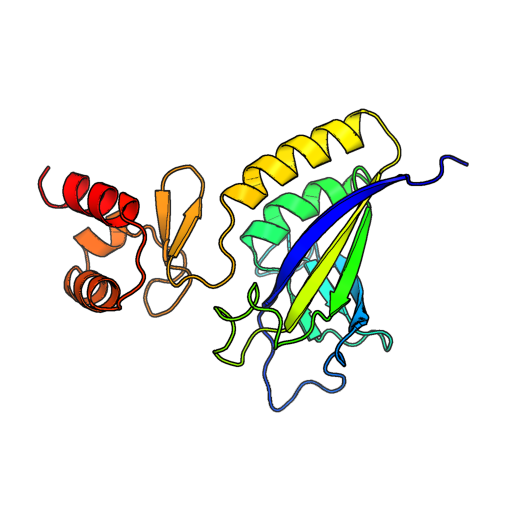1 -13.699 1.00 58.88 86 LYS A C 1
ATOM 624 O O . LYS A 1 86 ? 8.852 9.665 -13.299 1.00 58.88 86 LYS A O 1
ATOM 629 N N . SER A 1 87 ? 7.621 11.358 -14.083 1.00 57.16 87 SER A N 1
ATOM 630 C CA . SER A 1 87 ? 8.634 12.407 -13.918 1.00 57.16 87 SER A CA 1
ATOM 631 C C . SER A 1 87 ? 8.598 13.059 -12.532 1.00 57.16 87 SER A C 1
ATOM 633 O O . SER A 1 87 ? 9.261 14.071 -12.324 1.00 57.16 87 SER A O 1
ATOM 635 N N . ASP A 1 88 ? 7.756 12.571 -11.617 1.00 53.00 88 ASP A N 1
ATOM 636 C CA . ASP A 1 88 ? 7.745 13.025 -10.229 1.00 53.00 88 ASP A CA 1
ATOM 637 C C . ASP A 1 88 ? 9.060 12.561 -9.574 1.00 53.00 88 ASP A C 1
ATOM 639 O O . ASP A 1 88 ? 9.308 11.355 -9.560 1.00 53.00 88 ASP A O 1
ATOM 643 N N . PRO A 1 89 ? 9.909 13.465 -9.043 1.00 47.38 89 PRO A N 1
ATOM 644 C CA . PRO A 1 89 ? 11.178 13.089 -8.409 1.00 47.38 89 PRO A CA 1
ATOM 645 C C . PRO A 1 89 ? 10.973 12.076 -7.284 1.00 47.38 89 PRO A C 1
ATOM 647 O O . PRO A 1 89 ? 11.739 11.151 -7.123 1.00 47.38 89 PRO A O 1
ATOM 650 N N . ARG A 1 90 ? 9.828 12.115 -6.594 1.00 45.50 90 ARG A N 1
ATOM 651 C CA . ARG A 1 90 ? 9.465 11.124 -5.560 1.00 45.50 90 ARG A CA 1
ATOM 652 C C . ARG A 1 90 ? 9.166 9.731 -6.119 1.00 45.50 90 ARG A C 1
ATOM 654 O O . ARG A 1 90 ? 8.702 8.865 -5.384 1.00 45.50 90 ARG A O 1
ATOM 661 N N . THR A 1 91 ? 9.302 9.565 -7.431 1.00 46.34 91 THR A N 1
ATOM 662 C CA . THR A 1 91 ? 9.098 8.316 -8.149 1.00 46.34 91 THR A CA 1
ATOM 663 C C . THR A 1 91 ? 10.322 7.882 -8.956 1.00 46.34 91 THR A C 1
ATOM 665 O O . THR A 1 91 ? 10.247 6.907 -9.704 1.00 46.34 91 THR A O 1
ATOM 668 N N . GLU A 1 92 ? 11.443 8.594 -8.798 1.00 45.12 92 GLU A N 1
ATOM 669 C CA . GLU A 1 92 ? 12.703 8.327 -9.496 1.00 45.12 92 GLU A CA 1
ATOM 670 C C . GLU A 1 92 ? 13.289 6.951 -9.144 1.00 45.12 92 GLU A C 1
ATOM 672 O O . GLU A 1 92 ? 13.802 6.260 -10.026 1.00 45.12 92 GLU A O 1
ATOM 677 N N . ASP A 1 93 ? 13.044 6.482 -7.919 1.00 41.41 93 ASP A N 1
ATOM 678 C CA . ASP A 1 93 ? 13.411 5.143 -7.438 1.00 41.41 93 ASP A CA 1
ATOM 679 C C . ASP A 1 93 ? 12.633 4.004 -8.139 1.00 41.41 93 ASP A C 1
ATOM 681 O O . ASP A 1 93 ? 13.072 2.854 -8.159 1.00 41.41 93 ASP A O 1
ATOM 685 N N . PHE A 1 94 ? 11.508 4.313 -8.801 1.00 45.38 94 PHE A N 1
ATOM 686 C CA . PHE A 1 94 ? 10.650 3.347 -9.509 1.00 45.38 94 PHE A CA 1
ATOM 687 C C . PHE A 1 94 ? 10.949 3.237 -11.011 1.00 45.38 94 PHE A C 1
ATOM 689 O O . PHE A 1 94 ? 10.174 2.642 -11.771 1.00 45.38 94 PHE A O 1
ATOM 696 N N . ALA A 1 95 ? 12.065 3.808 -11.476 1.00 40.34 95 ALA A N 1
ATOM 697 C CA . ALA A 1 95 ? 12.464 3.802 -12.885 1.00 40.34 95 ALA A CA 1
ATOM 698 C C . ALA A 1 95 ? 12.703 2.389 -13.464 1.00 40.34 95 ALA A C 1
ATOM 700 O O . ALA A 1 95 ? 12.799 2.231 -14.683 1.00 40.34 95 ALA A O 1
ATOM 701 N N . SER A 1 96 ? 12.713 1.344 -12.628 1.00 47.06 96 SER A N 1
ATOM 702 C CA . SER A 1 96 ? 12.784 -0.067 -13.023 1.00 47.06 96 SER A CA 1
ATOM 703 C C . SER A 1 96 ? 11.467 -0.619 -13.606 1.00 47.06 96 SER A C 1
ATOM 705 O O . SER A 1 96 ? 11.140 -1.776 -13.420 1.00 47.06 96 SER A O 1
ATOM 707 N N . GLY A 1 97 ? 10.684 0.171 -14.342 1.00 50.56 97 GLY A N 1
ATOM 708 C CA . GLY A 1 97 ? 9.677 -0.321 -15.298 1.00 50.56 97 GLY A CA 1
ATOM 709 C C . GLY A 1 97 ? 8.448 -1.094 -14.778 1.00 50.56 97 GLY A C 1
ATOM 710 O O . GLY A 1 97 ? 7.489 -1.195 -15.529 1.00 50.56 97 GLY A O 1
ATOM 711 N N . TYR A 1 98 ? 8.389 -1.599 -13.543 1.00 62.44 98 TYR A N 1
ATOM 712 C CA . TYR A 1 98 ? 7.305 -2.498 -13.083 1.00 62.44 98 TYR A CA 1
ATOM 713 C C . TYR A 1 98 ? 6.311 -1.860 -12.099 1.00 62.44 98 TYR A C 1
ATOM 715 O O . TYR A 1 98 ? 5.459 -2.545 -11.530 1.00 62.44 98 TYR A O 1
ATOM 723 N N . CYS A 1 99 ? 6.398 -0.541 -11.946 1.00 69.69 99 CYS A N 1
ATOM 724 C CA . CYS A 1 99 ? 5.621 0.259 -11.012 1.00 69.69 99 CYS A CA 1
ATOM 725 C C . CYS A 1 99 ? 4.689 1.245 -11.735 1.00 69.69 99 CYS A C 1
ATOM 727 O O . CYS A 1 99 ? 5.099 1.918 -12.689 1.00 69.69 99 CYS A O 1
ATOM 729 N N . ILE A 1 100 ? 3.456 1.398 -11.241 1.00 76.75 100 ILE A N 1
ATOM 730 C CA . ILE A 1 100 ? 2.599 2.550 -11.561 1.00 76.75 100 ILE A CA 1
ATOM 731 C C . ILE A 1 100 ? 2.552 3.463 -10.330 1.00 76.75 100 ILE A C 1
ATOM 733 O O . ILE A 1 100 ? 1.916 3.098 -9.341 1.00 76.75 100 ILE A O 1
ATOM 737 N N . PRO A 1 101 ? 3.178 4.651 -10.362 1.00 78.38 101 PRO A N 1
ATOM 738 C CA . PRO A 1 101 ? 3.095 5.590 -9.254 1.00 78.38 101 PRO A CA 1
ATOM 739 C C . PRO A 1 101 ? 1.660 6.042 -8.980 1.00 78.38 101 PRO A C 1
ATOM 741 O O . PRO A 1 101 ? 0.910 6.340 -9.910 1.00 78.38 101 PRO A O 1
ATOM 744 N N . LEU A 1 102 ? 1.296 6.148 -7.706 1.00 83.25 102 LEU A N 1
ATOM 745 C CA . LEU A 1 102 ? -0.024 6.555 -7.234 1.00 83.25 102 LEU A CA 1
ATOM 746 C C . LEU A 1 102 ? 0.082 7.715 -6.235 1.00 83.25 102 LEU A C 1
ATOM 748 O O . LEU A 1 102 ? 0.911 7.706 -5.325 1.00 83.25 102 LEU A O 1
ATOM 752 N N . ASP A 1 103 ? -0.811 8.690 -6.370 1.00 88.44 103 ASP A N 1
ATOM 753 C CA . ASP A 1 103 ? -1.226 9.592 -5.297 1.00 88.44 103 ASP A CA 1
ATOM 754 C C . ASP A 1 103 ? -2.432 8.977 -4.583 1.00 88.44 103 ASP A C 1
ATOM 756 O O . ASP A 1 103 ? -3.501 8.866 -5.184 1.00 88.44 103 ASP A O 1
ATOM 760 N N . ILE A 1 104 ? -2.275 8.592 -3.314 1.00 91.75 104 ILE A N 1
ATOM 761 C CA . ILE A 1 104 ? -3.366 8.080 -2.479 1.00 91.75 104 ILE A CA 1
ATOM 762 C C . ILE A 1 104 ? -3.915 9.213 -1.617 1.00 91.75 104 ILE A C 1
ATOM 764 O O . ILE A 1 104 ? -3.178 9.836 -0.853 1.00 91.75 104 ILE A O 1
ATOM 768 N N . ASN A 1 105 ? -5.219 9.460 -1.722 1.00 93.81 105 ASN A N 1
ATOM 769 C CA . ASN A 1 105 ? -5.950 10.404 -0.884 1.00 93.81 105 ASN A CA 1
ATOM 770 C C . ASN A 1 105 ? -6.710 9.641 0.196 1.00 93.81 105 ASN A C 1
ATOM 772 O O . ASN A 1 105 ? -7.361 8.636 -0.090 1.00 93.81 105 ASN A O 1
ATOM 776 N N . VAL A 1 106 ? -6.645 10.142 1.425 1.00 95.56 106 VAL A N 1
ATOM 777 C CA . VAL A 1 106 ? -7.227 9.514 2.609 1.00 95.56 106 VAL A CA 1
ATOM 778 C C . VAL A 1 106 ? -8.318 10.403 3.180 1.00 95.56 106 VAL A C 1
ATOM 780 O O . VAL A 1 106 ? -8.129 11.605 3.387 1.00 95.56 106 VAL A O 1
ATOM 783 N N . TYR A 1 107 ? -9.457 9.786 3.466 1.00 95.44 107 TYR A N 1
ATOM 784 C CA . TYR A 1 107 ? -10.635 10.426 4.025 1.00 95.44 107 TYR A CA 1
ATOM 785 C C . TYR A 1 107 ? -11.141 9.653 5.244 1.00 95.44 107 TYR A C 1
ATOM 787 O O . TYR A 1 107 ? -10.945 8.445 5.357 1.00 95.44 107 TYR A O 1
ATOM 795 N N . GLY A 1 108 ? -11.852 10.336 6.135 1.00 94.38 108 GLY A N 1
ATOM 796 C CA . GLY A 1 108 ? -12.481 9.724 7.302 1.00 94.38 108 GLY A CA 1
ATOM 797 C C . GLY A 1 108 ? -13.498 10.652 7.952 1.00 94.38 108 GLY A C 1
ATOM 798 O O . GLY A 1 108 ? -13.578 11.830 7.618 1.00 94.38 108 GLY A O 1
ATOM 799 N N . CYS A 1 109 ? -14.329 10.134 8.854 1.00 91.12 109 CYS A N 1
ATOM 800 C CA . CYS A 1 109 ? -15.473 10.887 9.387 1.00 91.12 109 CYS A CA 1
ATOM 801 C C . CYS A 1 109 ? -15.592 10.870 10.920 1.00 91.12 109 CYS A C 1
ATOM 803 O O . CYS A 1 109 ? -16.652 11.194 11.455 1.00 91.12 109 CYS A O 1
ATOM 805 N N . SER A 1 110 ? -14.541 10.466 11.637 1.00 89.50 110 SER A N 1
ATOM 806 C CA . SER A 1 110 ? -14.550 10.330 13.098 1.00 89.50 110 SER A CA 1
ATOM 807 C C . SER A 1 110 ? -13.203 10.716 13.717 1.00 89.50 110 SER A C 1
ATOM 809 O O . SER A 1 110 ? -12.184 10.759 13.029 1.00 89.50 110 SER A O 1
ATOM 811 N N . ALA A 1 111 ? -13.187 10.959 15.031 1.00 89.88 111 ALA A N 1
ATOM 812 C CA . ALA A 1 111 ? -11.940 11.137 15.781 1.00 89.88 111 ALA A CA 1
ATOM 813 C C . ALA A 1 111 ? -11.027 9.903 15.658 1.00 89.88 111 ALA A C 1
ATOM 815 O O . ALA A 1 111 ? -9.834 10.046 15.420 1.00 89.88 111 ALA A O 1
ATOM 816 N N . ALA A 1 112 ? -11.610 8.699 15.681 1.00 91.88 112 ALA A N 1
ATOM 817 C CA . ALA A 1 112 ? -10.881 7.454 15.446 1.00 91.88 112 ALA A CA 1
ATOM 818 C C . ALA A 1 112 ? -10.223 7.407 14.054 1.00 91.88 112 ALA A C 1
ATOM 820 O O . ALA A 1 112 ? -9.117 6.897 13.915 1.00 91.88 112 ALA A O 1
ATOM 821 N N . ALA A 1 113 ? -10.863 7.972 13.024 1.00 93.00 113 ALA A N 1
ATOM 822 C CA . ALA A 1 113 ? -10.262 8.082 11.696 1.00 93.00 113 ALA A CA 1
ATOM 823 C C . ALA A 1 113 ? -9.065 9.043 11.680 1.00 93.00 113 ALA A C 1
ATOM 825 O O . ALA A 1 113 ? -8.055 8.759 11.042 1.00 93.00 113 ALA A O 1
ATOM 826 N N . GLN A 1 114 ? -9.153 10.156 12.414 1.00 91.69 114 GLN A N 1
ATOM 827 C CA . GLN A 1 114 ? -8.037 11.089 12.568 1.00 91.69 114 GLN A CA 1
ATOM 828 C C . GLN A 1 114 ? -6.856 10.436 13.299 1.00 91.69 114 GLN A C 1
ATOM 830 O O . GLN A 1 114 ? -5.718 10.575 12.861 1.00 91.69 114 GLN A O 1
ATOM 835 N N . GLU A 1 115 ? -7.118 9.704 14.382 1.00 93.50 115 GLU A N 1
ATOM 836 C CA . GLU A 1 115 ? -6.097 8.964 15.132 1.00 93.50 115 GLU A CA 1
ATOM 837 C C . GLU A 1 115 ? -5.439 7.880 14.270 1.00 93.50 115 GLU A C 1
ATOM 839 O O . GLU A 1 115 ? -4.212 7.799 14.212 1.00 93.50 115 GLU A O 1
ATOM 844 N N . ALA A 1 116 ? -6.244 7.105 13.536 1.00 93.69 116 ALA A N 1
ATOM 845 C CA . ALA A 1 116 ? -5.752 6.099 12.601 1.00 93.69 116 ALA A CA 1
ATOM 846 C C . ALA A 1 116 ? -4.893 6.719 11.490 1.00 93.69 116 ALA A C 1
ATOM 848 O O . ALA A 1 116 ? -3.848 6.172 11.147 1.00 93.69 116 ALA A O 1
ATOM 849 N N . TRP A 1 117 ? -5.292 7.878 10.957 1.00 94.31 117 TRP A N 1
ATOM 850 C CA . TRP A 1 11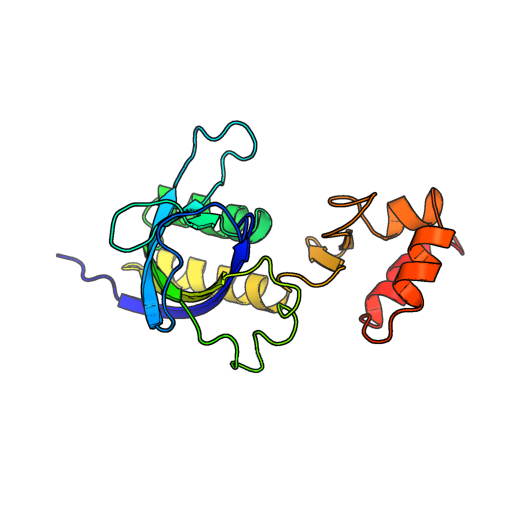7 ? -4.488 8.614 9.985 1.00 94.31 117 TRP A CA 1
ATOM 851 C C . TRP A 1 117 ? -3.157 9.087 10.576 1.00 94.31 117 TRP A C 1
ATOM 853 O O . TRP A 1 117 ? -2.128 8.899 9.936 1.00 94.31 117 TRP A O 1
ATOM 863 N N . CYS A 1 118 ? -3.137 9.632 11.795 1.00 91.75 118 CYS A N 1
ATOM 864 C CA . CYS A 1 118 ? -1.891 10.031 12.457 1.00 91.75 118 CYS A CA 1
ATOM 865 C C . CYS A 1 118 ? -0.940 8.840 12.669 1.00 91.75 118 CYS A C 1
ATOM 867 O O . CYS A 1 118 ? 0.259 8.963 12.420 1.00 91.75 118 CYS A O 1
ATOM 869 N N . ALA A 1 119 ? -1.464 7.684 13.093 1.00 89.38 119 ALA A N 1
ATOM 870 C CA . ALA A 1 119 ? -0.672 6.464 13.250 1.00 89.38 119 ALA A CA 1
ATOM 871 C C . ALA A 1 119 ? -0.127 5.967 11.901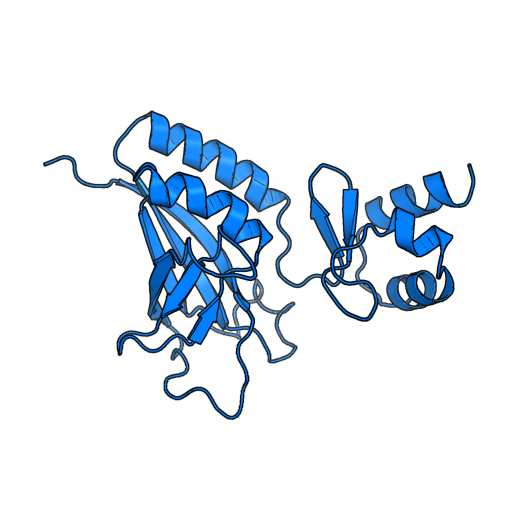 1.00 89.38 119 ALA A C 1
ATOM 873 O O . ALA A 1 119 ? 1.066 5.705 11.772 1.00 89.38 119 ALA A O 1
ATOM 874 N N . LEU A 1 120 ? -0.978 5.927 10.871 1.00 89.75 120 LEU A N 1
ATOM 875 C CA . LEU A 1 120 ? -0.574 5.561 9.516 1.00 89.75 120 LEU A CA 1
ATOM 876 C C . LEU A 1 120 ? 0.499 6.511 8.969 1.00 89.75 120 LEU A C 1
ATOM 878 O O . LEU A 1 120 ? 1.474 6.053 8.389 1.00 89.75 120 LEU A O 1
ATOM 882 N N . GLN A 1 121 ? 0.356 7.824 9.165 1.00 85.94 121 GLN A N 1
ATOM 883 C CA . GLN A 1 121 ? 1.359 8.807 8.746 1.00 85.94 121 GLN A CA 1
ATOM 884 C C . GLN A 1 121 ? 2.729 8.541 9.369 1.00 85.94 121 GLN A C 1
ATOM 886 O O . GLN A 1 121 ? 3.737 8.717 8.690 1.00 85.94 121 GLN A O 1
ATOM 891 N N . HIS A 1 122 ? 2.770 8.131 10.636 1.00 82.31 122 HIS A N 1
ATOM 892 C CA . HIS A 1 122 ? 4.020 7.791 11.303 1.00 82.31 122 HIS A CA 1
ATOM 893 C C . HIS A 1 122 ? 4.678 6.550 10.683 1.00 82.31 122 HIS A C 1
ATOM 895 O O . HIS A 1 122 ? 5.871 6.573 10.395 1.00 82.31 122 HIS A O 1
ATOM 901 N N . GLU A 1 123 ? 3.899 5.505 10.394 1.00 80.38 123 GLU A N 1
ATOM 902 C CA . GLU A 1 123 ? 4.398 4.309 9.699 1.00 80.38 123 GLU A CA 1
ATOM 903 C C . GLU A 1 123 ? 4.881 4.634 8.277 1.00 80.38 123 GLU A C 1
ATOM 905 O O . GLU A 1 123 ? 5.945 4.184 7.854 1.00 80.38 123 GLU A O 1
ATOM 910 N N . LEU A 1 124 ? 4.152 5.490 7.554 1.00 76.88 124 LEU A N 1
ATOM 911 C CA . LEU A 1 124 ? 4.502 5.910 6.195 1.00 76.88 124 LEU A CA 1
ATOM 912 C C . LEU A 1 124 ? 5.821 6.692 6.117 1.00 76.88 124 LEU A C 1
ATOM 914 O O . LEU A 1 124 ? 6.455 6.681 5.068 1.00 76.88 124 LEU A O 1
ATOM 918 N N . GLN A 1 125 ? 6.262 7.348 7.195 1.00 69.25 125 GLN A N 1
ATOM 919 C CA . GLN A 1 125 ? 7.583 7.998 7.237 1.00 69.25 125 GLN A CA 1
ATOM 920 C C . GLN A 1 125 ? 8.737 6.992 7.205 1.00 69.25 125 GLN A C 1
ATOM 922 O O . GLN A 1 125 ? 9.841 7.346 6.799 1.00 69.25 125 GLN A O 1
ATOM 927 N N . ASN A 1 126 ? 8.476 5.750 7.612 1.00 64.81 126 ASN A N 1
ATOM 928 C CA . ASN A 1 126 ? 9.439 4.653 7.584 1.00 64.81 126 ASN A CA 1
ATOM 929 C C . ASN A 1 126 ? 9.227 3.731 6.372 1.00 64.81 126 ASN A C 1
ATOM 931 O O . ASN A 1 126 ? 10.004 2.800 6.166 1.00 64.81 126 ASN A O 1
ATOM 935 N N . PHE A 1 127 ? 8.183 3.979 5.574 1.00 61.06 127 PHE A N 1
ATOM 936 C CA . PHE A 1 127 ? 7.852 3.189 4.398 1.00 61.06 127 PHE A CA 1
ATOM 937 C C . PHE A 1 127 ? 8.630 3.693 3.181 1.00 61.06 127 PHE A C 1
ATOM 939 O O . PHE A 1 127 ? 8.411 4.804 2.702 1.00 61.06 127 PHE A O 1
ATOM 946 N N . THR A 1 128 ? 9.509 2.848 2.651 1.00 55.84 128 THR A N 1
ATOM 947 C CA . THR A 1 128 ? 10.249 3.093 1.409 1.00 55.84 128 THR A CA 1
ATOM 948 C C . THR A 1 128 ? 9.760 2.110 0.339 1.00 55.84 128 THR A C 1
ATOM 950 O O . THR A 1 128 ? 10.219 0.968 0.292 1.00 55.84 128 THR A O 1
ATOM 953 N N . PRO A 1 129 ? 8.775 2.487 -0.496 1.00 47.25 129 PRO A N 1
ATOM 954 C CA . PRO A 1 129 ? 8.327 1.620 -1.579 1.00 47.25 129 PRO A CA 1
ATOM 955 C C . PRO A 1 129 ? 9.467 1.433 -2.603 1.00 47.25 129 PRO A C 1
ATOM 957 O O . PRO A 1 129 ? 10.103 2.403 -2.992 1.00 47.25 129 PRO A O 1
ATOM 960 N N . 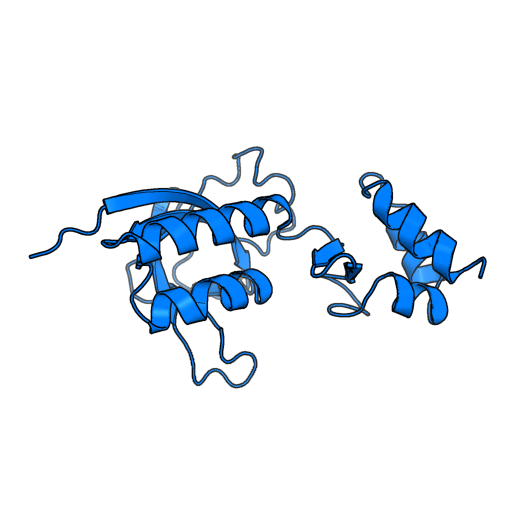ASP A 1 130 ? 9.722 0.189 -3.021 1.00 48.66 130 ASP A N 1
ATOM 961 C CA . ASP A 1 130 ? 10.737 -0.251 -4.010 1.00 48.66 130 ASP A CA 1
ATOM 962 C C . ASP A 1 130 ? 12.210 0.113 -3.782 1.00 48.66 130 ASP A C 1
ATOM 964 O O . ASP A 1 130 ? 13.042 -0.062 -4.676 1.00 48.66 130 ASP A O 1
ATOM 968 N N . SER A 1 131 ? 12.615 0.457 -2.568 1.00 55.91 131 SER A N 1
ATOM 969 C CA . SER A 1 131 ? 14.013 0.234 -2.219 1.00 55.91 131 SER A CA 1
ATOM 970 C C . SER A 1 131 ? 14.267 -1.277 -2.192 1.00 55.91 131 SER A C 1
ATOM 972 O O . SER A 1 131 ? 13.456 -2.060 -1.693 1.00 55.91 131 SER A O 1
ATOM 974 N N . LYS A 1 132 ? 15.434 -1.703 -2.693 1.00 63.97 132 LYS A N 1
ATOM 975 C CA . LYS A 1 132 ? 15.970 -3.070 -2.526 1.00 63.97 132 LYS A CA 1
ATOM 976 C C . LYS A 1 132 ? 15.847 -3.567 -1.067 1.00 63.97 132 LYS A C 1
ATOM 978 O O . LYS A 1 132 ? 15.829 -4.771 -0.811 1.00 63.97 132 LYS A O 1
ATOM 983 N N . LEU A 1 133 ? 15.738 -2.629 -0.125 1.00 69.06 133 LEU A N 1
ATOM 984 C CA . LEU A 1 133 ? 15.558 -2.823 1.302 1.00 69.06 133 LEU A CA 1
ATOM 985 C C . LEU A 1 133 ? 14.335 -2.078 1.837 1.00 69.06 133 LEU A C 1
ATOM 987 O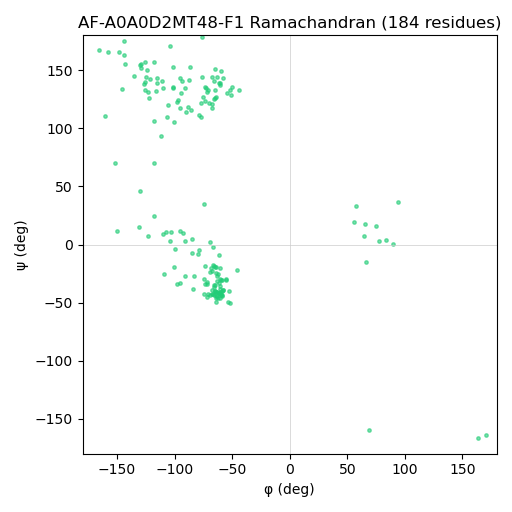 O . LEU A 1 133 ? 14.238 -0.888 1.601 1.00 69.06 133 LEU A O 1
ATOM 991 N N . ILE A 1 134 ? 13.471 -2.695 2.632 1.00 66.44 134 ILE A N 1
ATOM 992 C CA . ILE A 1 134 ? 12.396 -2.005 3.367 1.00 66.44 134 ILE A CA 1
ATOM 993 C C . ILE A 1 134 ? 12.691 -2.040 4.866 1.00 66.44 134 ILE A C 1
ATOM 995 O O . ILE A 1 134 ? 13.154 -3.061 5.379 1.00 66.44 134 ILE A O 1
ATOM 999 N N . LYS A 1 135 ? 12.423 -0.945 5.586 1.00 67.12 135 LYS A N 1
ATOM 1000 C CA . LYS A 1 135 ? 12.538 -0.922 7.049 1.00 67.12 135 LYS A CA 1
ATOM 1001 C C . LYS A 1 135 ? 11.181 -1.202 7.674 1.00 67.12 135 LYS A C 1
ATOM 1003 O O . LYS A 1 135 ? 10.242 -0.432 7.504 1.00 67.12 135 LYS A O 1
ATOM 1008 N N . TRP A 1 136 ? 11.072 -2.298 8.417 1.00 51.75 136 TRP A N 1
ATOM 1009 C CA . TRP A 1 136 ? 9.820 -2.687 9.058 1.00 51.75 136 TRP A CA 1
ATOM 1010 C C . TRP A 1 136 ? 10.058 -3.367 10.405 1.00 51.75 136 TRP A C 1
ATOM 1012 O O . TRP A 1 136 ? 10.934 -4.227 10.547 1.00 51.75 136 TRP A O 1
ATOM 1022 N N . GLY A 1 137 ? 9.294 -2.948 11.421 1.00 59.19 137 GLY A N 1
ATOM 1023 C CA . GLY A 1 137 ? 9.428 -3.459 12.788 1.00 59.19 137 GLY A CA 1
ATOM 1024 C C . GLY A 1 137 ? 10.834 -3.271 13.371 1.00 59.19 137 GLY A C 1
ATOM 1025 O O . GLY A 1 137 ? 11.316 -4.137 14.096 1.00 59.19 137 GLY A O 1
ATOM 1026 N N . GLY A 1 138 ? 11.528 -2.191 12.991 1.00 68.75 138 GLY A N 1
ATOM 1027 C CA . GLY A 1 138 ? 12.898 -1.893 13.424 1.00 68.75 138 GLY A CA 1
ATOM 1028 C C . GLY A 1 138 ? 14.010 -2.696 12.735 1.00 68.75 138 GLY A C 1
ATOM 1029 O O . GLY A 1 138 ? 15.161 -2.504 13.102 1.00 68.75 138 GLY A O 1
ATOM 1030 N N . ASN A 1 139 ? 13.691 -3.551 11.757 1.00 71.19 139 ASN A N 1
ATOM 1031 C CA . ASN A 1 139 ? 14.667 -4.348 11.002 1.00 71.19 139 ASN A CA 1
ATOM 1032 C C . ASN A 1 139 ? 14.635 -3.973 9.516 1.00 71.19 139 ASN A C 1
ATOM 1034 O O . ASN A 1 139 ? 13.606 -3.508 9.012 1.00 71.19 139 ASN A O 1
ATOM 1038 N N . TRP A 1 140 ? 15.725 -4.243 8.808 1.00 79.19 140 TRP A N 1
ATOM 1039 C CA . TRP A 1 140 ? 15.806 -4.149 7.359 1.00 79.19 140 TRP A CA 1
ATOM 1040 C C . TRP A 1 140 ? 15.462 -5.480 6.698 1.00 79.19 140 TRP A C 1
ATOM 1042 O O . TRP A 1 140 ? 15.948 -6.543 7.078 1.00 79.19 140 TRP A O 1
ATOM 1052 N N . TRP A 1 141 ? 14.639 -5.422 5.659 1.00 75.81 141 TRP A N 1
ATOM 1053 C CA . TRP A 1 141 ? 14.184 -6.583 4.902 1.00 75.81 141 TRP A CA 1
ATOM 1054 C C . TRP A 1 141 ? 14.500 -6.405 3.430 1.00 75.81 141 TRP A C 1
ATOM 1056 O O . TRP A 1 141 ? 14.398 -5.304 2.904 1.00 75.81 141 TRP A O 1
ATOM 1066 N N . LEU A 1 142 ? 14.844 -7.485 2.741 1.00 73.56 142 LEU A N 1
ATOM 1067 C CA . LEU A 1 142 ? 15.019 -7.472 1.295 1.00 73.56 142 LEU A CA 1
ATOM 1068 C C . LEU A 1 142 ? 13.656 -7.446 0.619 1.00 73.56 142 LEU A C 1
ATOM 1070 O O . LEU A 1 142 ? 12.824 -8.316 0.856 1.00 73.56 142 LEU A O 1
ATOM 1074 N N . ASN A 1 143 ? 13.454 -6.489 -0.274 1.00 66.44 143 ASN A N 1
ATOM 1075 C CA . ASN A 1 143 ? 12.206 -6.341 -1.024 1.00 66.44 143 ASN A CA 1
ATOM 1076 C C . ASN A 1 143 ? 12.330 -6.842 -2.474 1.00 66.44 143 ASN A C 1
ATOM 1078 O O . ASN A 1 143 ? 11.499 -6.552 -3.329 1.00 66.44 143 ASN A O 1
ATOM 1082 N N . PHE A 1 144 ? 13.428 -7.537 -2.792 1.00 59.59 144 PHE A N 1
ATOM 1083 C CA . PHE A 1 144 ? 13.736 -7.953 -4.154 1.00 59.59 144 PHE A CA 1
ATOM 1084 C C . PHE A 1 144 ? 14.707 -9.142 -4.213 1.00 59.59 144 PHE A C 1
ATOM 1086 O O . PHE A 1 144 ? 15.421 -9.467 -3.258 1.00 59.59 144 PHE A O 1
ATOM 1093 N N . GLY A 1 145 ? 14.777 -9.749 -5.398 1.00 66.69 145 GLY A N 1
ATOM 1094 C CA . GLY A 1 145 ? 15.773 -10.760 -5.740 1.00 66.69 145 GLY A CA 1
ATOM 1095 C C . GLY A 1 145 ? 15.605 -12.085 -4.990 1.00 66.69 145 GLY A C 1
ATOM 1096 O O . GLY A 1 145 ? 14.523 -12.422 -4.511 1.00 66.69 145 GLY A O 1
ATOM 1097 N N . LYS A 1 146 ? 16.692 -12.865 -4.928 1.00 73.88 146 LYS A N 1
ATOM 1098 C CA . LYS A 1 146 ? 16.718 -14.262 -4.444 1.00 73.88 146 LYS A CA 1
ATOM 1099 C C . LYS A 1 146 ? 16.160 -14.431 -3.025 1.00 73.88 146 LYS A C 1
ATOM 1101 O O . LYS A 1 146 ? 15.623 -15.487 -2.712 1.00 73.88 146 LYS A O 1
ATOM 1106 N N . TYR A 1 147 ? 16.292 -13.400 -2.197 1.00 79.88 147 TYR A N 1
ATOM 1107 C CA . TYR A 1 147 ? 15.976 -13.423 -0.770 1.00 79.88 147 TYR A CA 1
ATOM 1108 C C . TYR A 1 147 ? 14.858 -12.439 -0.385 1.00 79.88 147 TYR A C 1
ATOM 1110 O O . TYR A 1 147 ? 14.785 -11.992 0.757 1.00 79.88 147 TYR A O 1
ATOM 1118 N N . SER A 1 148 ? 13.993 -12.080 -1.338 1.00 75.00 148 SER A N 1
ATOM 1119 C CA . SER A 1 148 ? 12.843 -11.207 -1.084 1.00 75.00 148 SER A CA 1
ATOM 1120 C C . SER A 1 148 ? 11.994 -11.713 0.092 1.00 75.00 148 SER A C 1
ATOM 1122 O O . SER A 1 148 ? 11.648 -12.892 0.151 1.00 75.00 148 SER A O 1
ATOM 1124 N N . GLY A 1 149 ? 11.636 -10.815 1.010 1.00 64.12 149 GLY A N 1
ATOM 1125 C CA . GLY A 1 149 ? 10.877 -11.109 2.227 1.00 64.12 149 GLY A CA 1
ATOM 1126 C C . GLY A 1 149 ? 11.712 -11.611 3.411 1.00 64.12 149 GLY A C 1
ATOM 1127 O O . GLY A 1 149 ? 11.139 -11.937 4.447 1.00 64.12 149 GLY A O 1
ATOM 1128 N N . MET A 1 150 ? 13.042 -11.679 3.292 1.00 73.75 150 MET A N 1
ATOM 1129 C CA . MET A 1 150 ? 13.939 -12.047 4.396 1.00 73.75 150 MET A CA 1
ATOM 1130 C C . MET A 1 150 ? 14.609 -10.822 5.017 1.00 73.75 150 MET A C 1
ATOM 1132 O O . MET A 1 150 ? 14.835 -9.822 4.332 1.00 73.75 150 MET A O 1
ATOM 1136 N N . LYS A 1 151 ? 14.974 -10.908 6.302 1.00 82.62 151 LYS A N 1
ATOM 1137 C CA . LYS A 1 151 ? 15.764 -9.861 6.956 1.00 82.62 151 LYS A CA 1
ATOM 1138 C C . LYS A 1 151 ? 17.167 -9.806 6.371 1.00 82.62 151 LYS A C 1
ATOM 1140 O O . LYS A 1 151 ? 17.769 -10.840 6.082 1.00 82.62 151 LYS A O 1
ATOM 1145 N N . VAL A 1 152 ? 17.711 -8.601 6.270 1.00 82.88 152 VAL A N 1
ATOM 1146 C CA . VAL A 1 152 ? 19.096 -8.383 5.847 1.00 82.88 152 VAL A CA 1
ATOM 1147 C C . VAL A 1 152 ? 20.060 -9.111 6.782 1.00 82.88 152 VAL A C 1
ATOM 1149 O O . VAL A 1 152 ? 20.947 -9.809 6.297 1.00 82.88 152 VAL A O 1
ATOM 1152 N N . ALA A 1 153 ? 19.834 -9.021 8.097 1.00 84.19 153 ALA A N 1
ATOM 1153 C CA . ALA A 1 153 ? 20.573 -9.762 9.118 1.00 84.19 153 ALA A CA 1
ATOM 1154 C C . ALA A 1 153 ? 20.622 -11.279 8.853 1.00 84.19 153 ALA A C 1
ATOM 1156 O O . ALA A 1 153 ? 21.697 -11.877 8.826 1.00 84.19 153 ALA A O 1
ATOM 1157 N N . ASP A 1 154 ? 19.466 -11.899 8.600 1.00 84.62 154 ASP A N 1
ATOM 1158 C CA . ASP A 1 154 ? 19.372 -13.347 8.384 1.00 84.62 154 ASP A CA 1
ATOM 1159 C C . ASP A 1 154 ? 20.090 -13.769 7.094 1.00 84.62 154 ASP A C 1
ATOM 1161 O O . ASP A 1 154 ? 20.733 -14.817 7.039 1.00 84.62 154 ASP A O 1
ATOM 1165 N N . VAL A 1 155 ? 20.017 -12.938 6.050 1.00 86.06 155 VAL A N 1
ATOM 1166 C CA . VAL A 1 155 ? 20.679 -13.207 4.766 1.00 86.06 155 VAL A CA 1
ATOM 1167 C C . VAL A 1 155 ? 22.187 -13.000 4.858 1.00 86.06 155 VAL A C 1
ATOM 1169 O O . VAL A 1 155 ? 22.934 -13.774 4.265 1.00 86.06 155 VAL A O 1
ATOM 1172 N N . ALA A 1 156 ? 22.652 -12.038 5.659 1.00 85.62 156 ALA A N 1
ATOM 1173 C CA . ALA A 1 156 ? 24.075 -11.834 5.919 1.00 85.62 156 ALA A CA 1
ATOM 1174 C C . ALA A 1 156 ? 24.742 -13.071 6.544 1.00 85.62 156 ALA A C 1
ATOM 1176 O O . ALA A 1 156 ? 25.910 -13.333 6.260 1.00 85.62 156 ALA A O 1
ATOM 1177 N N . LEU A 1 157 ? 23.999 -13.863 7.327 1.00 84.50 157 LEU A N 1
ATOM 1178 C CA . LEU A 1 157 ? 24.490 -15.108 7.926 1.00 84.50 157 LEU A CA 1
ATOM 1179 C C . LEU A 1 157 ? 24.612 -16.268 6.926 1.00 84.50 157 LEU A C 1
ATOM 1181 O O . LEU A 1 157 ? 25.448 -17.150 7.118 1.00 84.50 157 LEU A O 1
ATOM 1185 N N . VAL A 1 158 ? 23.778 -16.299 5.881 1.00 87.12 158 VAL A N 1
ATOM 1186 C CA . VAL A 1 158 ? 23.679 -17.456 4.967 1.00 87.12 158 VAL A CA 1
ATOM 1187 C C . VAL A 1 158 ? 24.261 -17.209 3.575 1.00 87.12 158 VAL A C 1
ATOM 1189 O O . VAL A 1 158 ? 24.653 -18.163 2.908 1.00 87.12 158 VAL A O 1
ATOM 1192 N N . ASP A 1 159 ? 24.312 -15.957 3.121 1.00 85.44 159 ASP A N 1
ATOM 1193 C CA . ASP A 1 159 ? 24.823 -15.556 1.807 1.00 85.44 159 ASP A CA 1
ATOM 1194 C C . ASP A 1 159 ? 25.382 -14.126 1.882 1.00 85.44 159 ASP A C 1
ATOM 1196 O O . ASP A 1 159 ? 24.826 -13.152 1.367 1.00 85.44 159 ASP A O 1
ATOM 1200 N N . PHE A 1 160 ? 26.508 -13.995 2.585 1.00 85.00 160 PHE A N 1
ATOM 1201 C CA . PHE A 1 160 ? 27.163 -12.705 2.793 1.00 85.00 160 PHE A CA 1
ATOM 1202 C C . PHE A 1 160 ? 27.647 -12.064 1.484 1.00 85.00 160 PHE A C 1
ATOM 1204 O O . PHE A 1 160 ? 27.723 -10.842 1.394 1.00 85.00 160 PHE A O 1
ATOM 1211 N N . ASP A 1 161 ? 27.946 -12.855 0.449 1.00 81.31 161 ASP A N 1
ATOM 1212 C CA . ASP A 1 161 ? 28.357 -12.326 -0.854 1.00 81.31 161 ASP A CA 1
ATOM 1213 C C . ASP A 1 161 ? 27.183 -11.672 -1.600 1.00 81.31 161 ASP A C 1
AT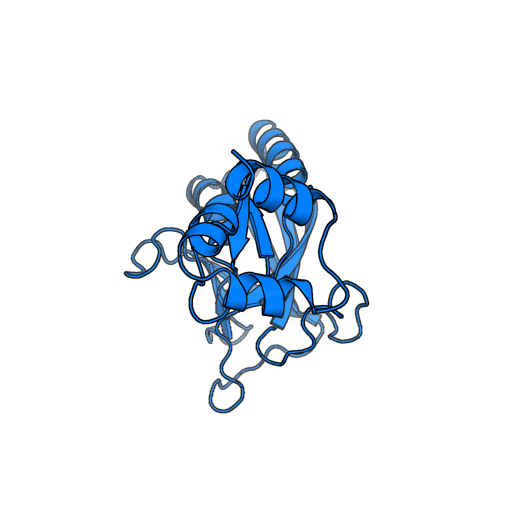OM 1215 O O . ASP A 1 161 ? 27.376 -10.637 -2.241 1.00 81.31 161 ASP A O 1
ATOM 1219 N N . TYR A 1 162 ? 25.956 -12.185 -1.441 1.00 81.06 162 TYR A N 1
ATOM 1220 C CA . TYR A 1 162 ? 24.746 -11.493 -1.897 1.00 81.06 162 TYR A CA 1
ATOM 1221 C C . TYR A 1 162 ? 24.570 -10.137 -1.200 1.00 81.06 162 TYR A C 1
ATOM 1223 O O . TYR A 1 162 ? 24.262 -9.139 -1.855 1.00 81.06 162 TYR A O 1
ATOM 1231 N N . ILE A 1 163 ? 24.823 -10.074 0.113 1.00 81.19 163 ILE A N 1
ATOM 1232 C CA . ILE A 1 163 ? 24.792 -8.814 0.867 1.00 81.19 163 ILE A CA 1
ATOM 1233 C C . ILE A 1 163 ? 25.922 -7.878 0.435 1.00 81.19 163 ILE A C 1
ATOM 1235 O O . ILE A 1 163 ? 25.660 -6.707 0.212 1.00 81.19 163 ILE A O 1
ATOM 1239 N N . LYS A 1 164 ? 27.154 -8.350 0.220 1.00 76.38 164 LYS A N 1
ATOM 1240 C CA . LYS A 1 164 ? 28.245 -7.512 -0.313 1.00 76.38 164 LYS A CA 1
ATOM 1241 C C . LYS A 1 164 ? 27.929 -6.930 -1.683 1.00 76.38 164 LYS A C 1
ATOM 1243 O O . LYS A 1 164 ? 28.241 -5.770 -1.924 1.00 76.38 164 LYS A O 1
ATOM 1248 N N . TRP A 1 165 ? 27.342 -7.726 -2.577 1.00 82.31 165 TRP A N 1
ATOM 1249 C CA . TRP A 1 165 ? 26.887 -7.233 -3.874 1.00 82.31 165 TRP A CA 1
ATOM 1250 C C . TRP A 1 165 ? 25.830 -6.142 -3.695 1.00 82.31 165 TRP A C 1
ATOM 1252 O O . TRP A 1 165 ? 25.948 -5.075 -4.290 1.00 82.31 165 TRP A O 1
ATOM 1262 N N . LEU A 1 166 ? 24.850 -6.378 -2.821 1.00 74.62 166 LEU A N 1
ATOM 1263 C CA . LEU A 1 166 ? 23.834 -5.391 -2.481 1.00 74.62 166 LEU A CA 1
ATOM 1264 C C . LEU A 1 166 ? 24.446 -4.104 -1.896 1.00 74.62 166 LEU A C 1
ATOM 1266 O O . LEU A 1 166 ? 24.056 -3.018 -2.310 1.00 74.62 166 LEU A O 1
ATOM 1270 N N . LEU A 1 167 ? 25.424 -4.230 -0.990 1.00 67.31 167 LEU A N 1
ATOM 1271 C CA . LEU A 1 167 ? 26.178 -3.136 -0.362 1.00 67.31 167 LEU A CA 1
ATOM 1272 C C . LEU A 1 167 ? 27.108 -2.385 -1.328 1.00 67.31 167 LEU A C 1
ATOM 1274 O O . LEU A 1 167 ? 27.518 -1.267 -1.026 1.00 67.31 167 LEU A O 1
ATOM 1278 N N . GLY A 1 168 ? 27.467 -2.988 -2.463 1.00 65.25 168 GLY A N 1
ATOM 1279 C CA . GLY A 1 168 ? 28.288 -2.368 -3.505 1.00 65.25 168 GLY A CA 1
ATOM 1280 C C . GLY A 1 168 ? 27.522 -1.396 -4.408 1.00 65.25 168 GLY A C 1
ATOM 1281 O O . GLY A 1 168 ? 28.130 -0.754 -5.262 1.00 65.25 168 GLY A O 1
ATOM 1282 N N . GLU A 1 169 ? 26.206 -1.283 -4.229 1.00 59.66 169 GLU A N 1
ATOM 1283 C CA . GLU A 1 169 ? 25.330 -0.385 -4.978 1.00 59.66 169 GLU A CA 1
ATOM 1284 C C . GLU A 1 169 ? 25.164 0.929 -4.192 1.00 59.66 169 GLU A C 1
ATOM 1286 O O . GLU A 1 169 ? 24.912 0.914 -2.990 1.00 59.66 169 GLU A O 1
ATOM 1291 N N . ALA A 1 170 ? 25.348 2.071 -4.856 1.00 47.22 170 ALA A N 1
ATOM 1292 C CA . ALA A 1 170 ? 25.785 3.334 -4.245 1.00 47.22 170 ALA A CA 1
ATOM 1293 C C . ALA A 1 170 ? 24.824 4.043 -3.255 1.00 47.22 170 ALA A C 1
ATOM 1295 O O . ALA A 1 170 ? 25.232 5.048 -2.679 1.00 47.22 170 ALA A O 1
ATOM 1296 N N . ASP A 1 171 ? 23.613 3.533 -3.006 1.00 55.31 171 ASP A N 1
ATOM 1297 C CA . ASP A 1 171 ? 22.536 4.261 -2.303 1.00 55.31 171 ASP A CA 1
ATOM 1298 C C . ASP A 1 171 ? 21.886 3.474 -1.145 1.00 55.31 171 ASP A C 1
ATOM 1300 O O . ASP A 1 171 ? 20.662 3.424 -1.012 1.00 55.31 171 ASP A O 1
ATOM 1304 N N . LEU A 1 172 ? 22.678 2.832 -0.277 1.00 60.72 172 LEU A N 1
ATOM 1305 C CA . LEU A 1 172 ? 22.120 2.170 0.911 1.00 60.72 172 LEU A CA 1
ATOM 1306 C C . LEU A 1 172 ? 22.114 3.054 2.176 1.00 60.72 172 LEU A C 1
ATOM 1308 O O . LEU A 1 172 ? 23.103 3.735 2.460 1.00 60.72 172 LEU A O 1
ATOM 1312 N N . PRO A 1 173 ? 21.043 2.993 2.993 1.00 65.88 173 PRO A N 1
ATOM 1313 C CA . PRO A 1 173 ? 20.967 3.686 4.281 1.00 65.88 173 PRO A CA 1
ATOM 1314 C C . PRO A 1 173 ? 22.058 3.250 5.281 1.00 65.88 173 PRO A C 1
ATOM 1316 O O . PRO A 1 173 ? 22.357 2.063 5.420 1.00 65.88 173 PRO A O 1
ATOM 1319 N N . GLN A 1 174 ? 22.646 4.203 6.019 1.00 67.31 174 GLN A N 1
ATOM 1320 C CA . GLN A 1 174 ? 23.743 3.941 6.976 1.00 67.31 174 GLN A CA 1
ATOM 1321 C C . GLN A 1 174 ? 23.371 2.971 8.107 1.00 67.31 174 GLN A C 1
ATOM 1323 O O . GLN A 1 174 ? 24.226 2.259 8.630 1.00 67.31 174 GLN A O 1
ATOM 1328 N N . ASP A 1 175 ? 22.107 2.931 8.500 1.00 75.00 175 ASP A N 1
ATOM 1329 C CA . ASP A 1 175 ? 21.596 2.056 9.549 1.00 75.00 175 ASP A CA 1
ATOM 1330 C C . ASP A 1 175 ? 21.485 0.583 9.116 1.00 75.00 175 ASP A C 1
ATOM 1332 O O . ASP A 1 175 ? 21.493 -0.294 9.976 1.00 75.00 175 ASP A O 1
ATOM 1336 N N . VAL A 1 176 ? 21.489 0.283 7.811 1.00 73.88 176 VAL A N 1
ATOM 1337 C CA . VAL A 1 176 ? 21.634 -1.095 7.296 1.00 73.88 176 VAL A CA 1
ATOM 1338 C C . VAL A 1 176 ? 23.010 -1.662 7.652 1.00 73.88 176 VAL A C 1
ATOM 1340 O O . VAL A 1 176 ? 23.135 -2.823 8.038 1.00 73.88 176 VAL A O 1
ATOM 1343 N N . LEU A 1 177 ? 24.059 -0.836 7.551 1.00 71.25 177 LEU A N 1
ATOM 1344 C CA . LEU A 1 177 ? 25.432 -1.245 7.865 1.00 71.25 177 LEU A CA 1
ATOM 1345 C C . LEU A 1 177 ? 25.599 -1.583 9.349 1.00 71.25 177 LEU A C 1
ATOM 1347 O O . LEU A 1 177 ? 26.349 -2.501 9.682 1.00 71.25 177 LEU A O 1
ATOM 1351 N N . HIS A 1 178 ? 24.890 -0.868 10.226 1.00 75.88 178 HIS A N 1
ATOM 1352 C CA . HIS A 1 178 ? 24.842 -1.173 11.655 1.00 75.88 178 HIS A CA 1
ATOM 1353 C C . HIS A 1 178 ? 24.183 -2.535 11.916 1.00 75.88 178 HIS A C 1
ATOM 1355 O O . HIS A 1 178 ? 24.799 -3.371 12.568 1.00 75.88 178 HIS A O 1
ATOM 1361 N N . GLU A 1 179 ? 23.004 -2.798 11.337 1.00 76.00 179 GLU A N 1
ATOM 1362 C CA . GLU A 1 179 ? 22.300 -4.082 11.504 1.00 76.00 179 GLU A CA 1
ATOM 1363 C C . GLU A 1 179 ? 23.145 -5.279 11.034 1.00 76.00 179 GLU A C 1
ATOM 1365 O O . GLU A 1 179 ? 23.189 -6.312 11.695 1.00 76.00 179 GLU A O 1
ATOM 1370 N N . ILE A 1 180 ? 23.870 -5.135 9.920 1.00 75.56 180 ILE A N 1
ATOM 1371 C CA . ILE A 1 180 ? 24.773 -6.184 9.423 1.00 75.56 180 ILE A CA 1
ATOM 1372 C C . ILE A 1 180 ? 25.984 -6.358 10.350 1.00 75.56 180 ILE A C 1
ATOM 1374 O O . ILE 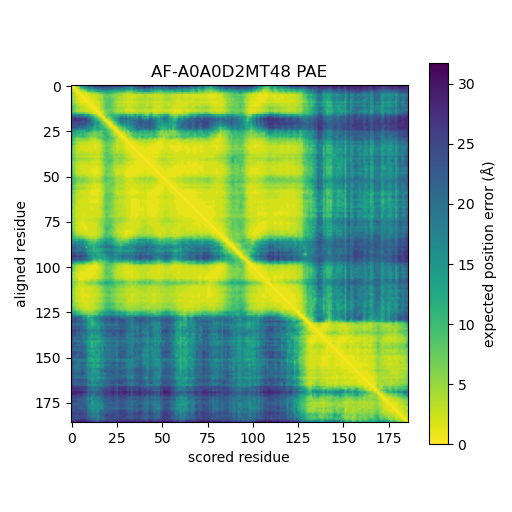A 1 180 ? 26.383 -7.487 10.634 1.00 75.56 180 ILE A O 1
ATOM 1378 N N . SER A 1 181 ? 26.584 -5.258 10.815 1.00 72.69 181 SE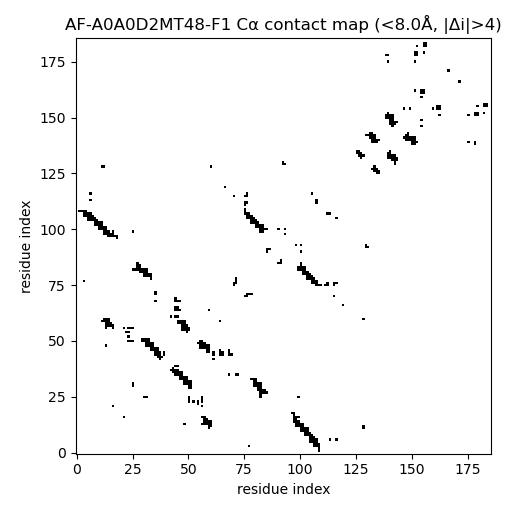R A N 1
ATOM 1379 C CA . SER A 1 181 ? 27.783 -5.305 11.663 1.00 72.69 181 SER A CA 1
ATOM 1380 C C . SER A 1 181 ? 27.503 -5.981 13.003 1.00 72.69 181 SER A C 1
ATOM 1382 O O . SER A 1 181 ? 28.303 -6.804 13.446 1.00 72.69 181 SER A O 1
ATOM 1384 N N . ASP A 1 182 ? 26.348 -5.698 13.605 1.00 75.00 182 ASP A N 1
ATOM 1385 C CA . ASP A 1 182 ? 25.937 -6.300 14.874 1.00 75.00 182 ASP A CA 1
ATOM 1386 C C . ASP A 1 182 ? 25.773 -7.822 14.773 1.00 75.00 182 ASP A C 1
ATOM 1388 O O . ASP A 1 182 ? 25.929 -8.514 15.772 1.00 75.00 182 ASP A O 1
ATOM 1392 N N . VAL A 1 183 ? 25.494 -8.361 13.585 1.00 71.44 183 VAL A N 1
ATOM 1393 C CA . VAL A 1 183 ? 25.251 -9.794 13.349 1.00 71.44 183 VAL A CA 1
ATOM 1394 C C . VAL A 1 183 ? 26.512 -10.535 12.896 1.00 71.44 183 VAL A C 1
ATOM 1396 O O . VAL A 1 183 ? 26.692 -11.703 13.219 1.00 71.44 183 VAL A O 1
ATOM 1399 N N . VAL A 1 184 ? 27.393 -9.875 12.140 1.00 64.31 184 VAL A N 1
ATOM 1400 C CA . VAL A 1 184 ? 28.622 -10.487 11.600 1.00 64.31 184 VAL A CA 1
ATOM 1401 C C . VAL A 1 184 ? 29.772 -10.480 12.615 1.00 64.31 184 VAL A C 1
ATOM 1403 O O . VAL A 1 184 ? 30.658 -11.332 12.538 1.00 64.31 184 VAL A O 1
ATOM 1406 N N . PHE A 1 185 ? 29.782 -9.522 13.547 1.00 61.62 185 PHE A N 1
ATOM 1407 C CA . PHE A 1 185 ? 30.847 -9.356 14.544 1.00 61.62 185 PHE A CA 1
ATOM 1408 C C . PHE A 1 185 ? 30.424 -9.701 15.985 1.00 61.62 185 PHE A C 1
ATOM 1410 O O . PHE A 1 185 ? 31.197 -9.431 16.910 1.00 61.62 185 PHE A O 1
ATOM 1417 N N . SER A 1 186 ? 29.234 -10.281 16.183 1.00 55.44 186 SER A N 1
ATOM 1418 C CA . SER A 1 186 ? 28.784 -10.869 17.458 1.00 55.44 186 SER A CA 1
ATOM 1419 C C . SER A 1 186 ? 29.093 -12.361 17.560 1.00 55.44 186 SER A C 1
ATOM 1421 O O . SER A 1 186 ? 29.268 -12.816 18.715 1.00 55.44 186 SER A O 1
#

Solvent-accessible surface area (backbone atoms only — not comparable to full-atom values): 10547 Å² total; per-residue (Å²): 133,86,67,68,39,84,76,50,71,52,78,49,48,29,32,84,35,59,88,90,77,57,81,65,73,72,51,70,65,36,58,32,47,67,42,81,35,64,82,40,91,91,37,56,36,37,28,36,33,19,30,85,86,66,42,70,55,27,24,47,46,68,69,60,14,57,66,44,35,64,37,46,73,70,62,40,36,48,68,43,34,25,27,38,56,78,84,38,76,96,38,56,79,49,71,78,75,39,54,47,43,27,43,35,40,37,26,25,71,50,70,68,23,52,52,51,48,55,54,49,52,58,54,52,75,49,56,49,85,77,39,66,51,31,58,55,95,92,41,50,25,24,64,46,75,100,54,47,81,36,42,48,53,64,39,46,76,76,41,44,65,62,45,50,57,58,68,69,45,98,84,71,65,74,67,57,57,50,53,43,47,63,62,77,75,105

Foldseek 3Di:
DQDWDWLFKDKFWFFPADPPDFPDDADAFFKWDWDQDCVPPVANLWTFIAGPVRGTRGTTPRVLSVLCSVCVVVQQKDKIKTFHDCPPPLNVLVPVPGIGMIIMIIIGRDPSSNVSVVVVVVVVVQADHNDCWGQDPNFIAGCDDPRHPHTLLVCCVPPVVVVVVVVVDDDDDPVSVVSNCVNVVD

Radius of gyration: 17.86 Å; Cα contacts (8 Å, |Δi|>4): 313; chains: 1; bounding box: 56×32×40 Å

Mean predicted aligned error: 11.45 Å

Sequence (186 aa):
MTHALYLGRFKACAVGCKYDSIPGALAPSADATLVREPANPDDQNAVAVHNKLGDRVGYLPRELAALLAPLMDTGTLFVTAAAAPKSDPRTEDFASGYCIPLDINVYGCSAAAQEAWCALQHELQNFTPDSKLIKWGGNWWLNFGKYSGMKVADVALVDFDYIKWLLGEADLPQDVLHEISDVVFS